Protein AF-A0A7J5CB35-F1 (afdb_monomer_lite)

Radius of gyration: 56.52 Å; chains: 1; bounding box: 115×44×146 Å

Foldseek 3Di:
DFDWAQDDDCPQWDQDPVRDIDHPDDPVLSVPQDTDTPDDPDDDDPVSVVSRCVSVVVDDPPPDDPPDDVDDDDDDKDKFDDDDDDDDDDPDDDDDDDDDDDDDDDDDDDKDKDDDDDDDDDQDPVCPVVDPDDDDDDDDDDDIDTDDDDDDDDDDDDDDDDDDDDDDDDDDDDDDDMDIDDDDDDDDPVPPDDD

pLDDT: mean 81.67, std 15.5, range [39.25, 98.25]

Secondary structure (DSSP, 8-state):
---EEE---STT-EE-TTS-EE-SS-HHHHHTSPEEE-S-SSPPPHHHHHHHHHHTT---------------------B---------------------------------B--------PPPTTTTTTS----S---------B--------------------------PPP----B--------GGG----

Sequence (195 aa):
MAQHESMAPLQAARMQPDGRLQVPYDKATVRSAPTVETGTEQPLGTDQLAQLYRHYQLGEQAGQPPQRMPGAPEVVRSEERLRVGTESEPAGAARLSKRVVTENVQTSVPVEHDEVSVVHEPISEADRGAARAGIGEEQREMELRAEHPVVAKEQVPVERVRLSKDEVVEEQPVNAQVRRELVDADVPERARRNR

Structure (mmCIF, N/CA/C/O backbone):
data_AF-A0A7J5CB35-F1
#
_entry.id   AF-A0A7J5CB35-F1
#
loop_
_atom_site.group_PDB
_atom_site.id
_atom_site.type_symbol
_atom_site.label_atom_id
_atom_site.label_alt_id
_atom_site.label_comp_id
_atom_site.label_asym_id
_atom_site.label_entity_id
_atom_site.label_seq_id
_atom_site.pdbx_PDB_ins_code
_atom_site.Cartn_x
_atom_site.Cartn_y
_atom_site.Cartn_z
_atom_site.occupancy
_atom_site.B_iso_or_equiv
_atom_site.auth_seq_id
_atom_site.auth_comp_id
_atom_site.auth_asym_id
_atom_site.auth_atom_id
_atom_site.pdbx_PDB_model_num
ATOM 1 N N . MET A 1 1 ? -54.531 5.769 21.466 1.00 42.84 1 MET A N 1
ATOM 2 C CA . MET A 1 1 ? -55.385 6.826 22.048 1.00 42.84 1 MET A CA 1
ATOM 3 C C . MET A 1 1 ? -54.886 7.045 23.463 1.00 42.84 1 MET A C 1
ATOM 5 O O . MET A 1 1 ? -54.854 6.071 24.205 1.00 42.84 1 MET A O 1
ATOM 9 N N . ALA A 1 2 ? -54.387 8.241 23.787 1.00 49.00 2 ALA A N 1
ATOM 10 C CA . ALA A 1 2 ? -53.915 8.550 25.136 1.00 49.00 2 ALA A CA 1
ATOM 11 C C . ALA A 1 2 ? -55.115 8.517 26.091 1.00 49.00 2 ALA A C 1
ATOM 13 O O . ALA A 1 2 ? -56.132 9.159 25.825 1.00 49.00 2 ALA A O 1
ATOM 14 N N . GLN A 1 3 ? -55.033 7.697 27.136 1.00 55.28 3 GLN A N 1
ATOM 15 C CA . GLN A 1 3 ? -56.044 7.674 28.185 1.00 55.28 3 GLN A CA 1
ATOM 16 C C . GLN A 1 3 ? -55.675 8.770 29.186 1.00 55.28 3 GLN A C 1
ATOM 18 O O . GLN A 1 3 ? -54.515 8.920 29.568 1.00 55.28 3 GLN A O 1
ATOM 23 N N . HIS A 1 4 ? -56.653 9.604 29.513 1.00 60.53 4 HIS A N 1
ATOM 24 C CA . HIS A 1 4 ? -56.498 10.744 30.402 1.00 60.53 4 HIS A CA 1
ATOM 25 C C . HIS A 1 4 ? -57.251 10.420 31.684 1.00 60.53 4 HIS A C 1
ATOM 27 O O . HIS A 1 4 ? -58.482 10.348 31.670 1.00 60.53 4 HIS A O 1
ATOM 33 N N . GLU A 1 5 ? -56.523 10.202 32.776 1.00 67.75 5 GLU A N 1
ATOM 34 C CA . GLU A 1 5 ? -57.121 9.890 34.072 1.00 67.75 5 GLU A CA 1
ATOM 35 C C . GLU A 1 5 ? -56.922 11.049 35.050 1.00 67.75 5 GLU A C 1
ATOM 37 O O . GLU A 1 5 ? -55.876 11.704 35.093 1.00 67.75 5 GLU A O 1
ATOM 42 N N . SER A 1 6 ? -57.961 11.321 35.836 1.00 74.12 6 SER A N 1
ATOM 43 C CA . SER A 1 6 ? -57.890 12.282 36.928 1.00 74.12 6 SER A CA 1
ATOM 44 C C . SER A 1 6 ? -57.265 11.615 38.148 1.00 74.12 6 SER A C 1
ATOM 46 O O . SER A 1 6 ? -57.771 10.604 38.634 1.00 74.12 6 SER A O 1
ATOM 48 N N . MET A 1 7 ? -56.187 12.196 38.670 1.00 78.75 7 MET A N 1
ATOM 49 C CA . MET A 1 7 ? -55.511 11.683 39.861 1.00 78.75 7 MET A CA 1
ATOM 50 C C . MET A 1 7 ? -56.012 12.380 41.120 1.00 78.75 7 MET A C 1
ATOM 52 O O . MET A 1 7 ? -56.199 13.597 41.119 1.00 78.75 7 MET A O 1
ATOM 56 N N . ALA A 1 8 ? -56.187 11.617 42.201 1.00 79.31 8 ALA A N 1
ATOM 57 C CA . ALA A 1 8 ? -56.522 12.129 43.526 1.00 79.31 8 ALA A CA 1
ATOM 58 C C . ALA A 1 8 ? -55.437 11.748 44.549 1.00 79.31 8 ALA A C 1
ATOM 60 O O . ALA A 1 8 ? -54.909 10.635 44.492 1.00 79.31 8 ALA A O 1
ATOM 61 N N . PRO A 1 9 ? -55.107 12.642 45.494 1.00 78.38 9 PRO A N 1
ATOM 62 C CA . PRO A 1 9 ? -54.106 12.379 46.517 1.00 78.38 9 PRO A CA 1
ATOM 63 C C . PRO A 1 9 ? -54.591 11.292 47.479 1.00 78.38 9 PRO A C 1
ATOM 65 O O . PRO A 1 9 ? -55.699 11.345 48.019 1.00 78.38 9 PRO A O 1
ATOM 68 N N . LEU A 1 10 ? -53.731 10.302 47.712 1.00 79.88 10 LEU A N 1
ATOM 69 C CA . LEU A 1 10 ? -54.020 9.175 48.598 1.00 79.88 10 LEU A CA 1
ATOM 70 C C . LEU A 1 10 ? -53.720 9.478 50.070 1.00 79.88 10 LEU A C 1
ATOM 72 O O . LEU A 1 10 ? -54.186 8.757 50.944 1.00 79.88 10 LEU A O 1
ATOM 76 N N . GLN A 1 11 ? -52.983 10.550 50.365 1.00 70.19 11 GLN A N 1
ATOM 77 C CA . GLN A 1 11 ? -52.495 10.885 51.707 1.00 70.19 11 GLN A CA 1
ATOM 78 C C . GLN A 1 11 ? -53.626 11.051 52.732 1.00 70.19 11 GLN A C 1
ATOM 80 O O . GLN A 1 11 ? -53.447 10.734 53.904 1.00 70.19 11 GLN A O 1
ATOM 85 N N . ALA A 1 12 ? -54.793 11.523 52.290 1.00 64.69 12 ALA A N 1
ATOM 86 C CA . ALA A 1 12 ? -55.978 11.669 53.131 1.00 64.69 12 ALA A CA 1
ATOM 87 C C . ALA A 1 12 ? -57.080 10.644 52.798 1.00 64.69 12 ALA A C 1
ATOM 89 O O . ALA A 1 12 ? -58.179 10.713 53.353 1.00 64.69 12 ALA A O 1
ATOM 90 N N . ALA A 1 13 ? -56.802 9.694 51.899 1.00 77.19 13 ALA A N 1
ATOM 91 C CA . ALA A 1 13 ? -57.738 8.651 51.519 1.00 77.19 13 ALA A CA 1
ATOM 92 C C . ALA A 1 13 ? -57.871 7.605 52.632 1.00 77.19 13 ALA A C 1
ATOM 94 O O . ALA A 1 13 ? -56.892 7.183 53.245 1.00 77.19 13 ALA A O 1
ATOM 95 N N . ARG A 1 14 ? -59.099 7.161 52.887 1.00 78.56 14 ARG A N 1
ATOM 96 C CA . ARG A 1 14 ? -59.413 6.111 53.853 1.00 78.56 14 ARG A CA 1
ATOM 97 C C . ARG A 1 14 ? -59.969 4.902 53.131 1.00 78.56 14 ARG A C 1
ATOM 99 O O . ARG A 1 14 ? -60.888 5.014 52.323 1.00 78.56 14 ARG A O 1
ATOM 106 N N . MET A 1 15 ? -59.431 3.737 53.454 1.00 80.75 15 MET A N 1
ATOM 107 C CA . MET A 1 15 ? -59.987 2.473 53.000 1.00 80.75 15 MET A CA 1
ATOM 108 C C . MET A 1 15 ? -61.166 2.102 53.900 1.00 80.75 15 MET A C 1
ATOM 110 O O . MET A 1 15 ? -61.021 2.026 55.121 1.00 80.75 15 MET A O 1
ATOM 114 N N . GLN A 1 16 ? -62.343 1.929 53.306 1.00 82.88 16 GLN A N 1
ATOM 115 C CA . GLN A 1 16 ? -63.535 1.497 54.022 1.00 82.88 16 GLN A CA 1
ATOM 116 C C . GLN A 1 16 ? -63.508 -0.025 54.257 1.00 82.88 16 GLN A C 1
ATOM 118 O O . GLN A 1 16 ? -62.851 -0.754 53.510 1.00 82.88 16 GLN A O 1
ATOM 123 N N . PRO A 1 17 ? -64.226 -0.536 55.277 1.00 67.62 17 PRO A N 1
ATOM 124 C CA . PRO A 1 17 ? -64.261 -1.967 55.604 1.00 67.62 17 PRO A CA 1
ATOM 125 C C . PRO A 1 17 ? -64.801 -2.868 54.483 1.00 67.62 17 PRO A C 1
ATOM 127 O O . PRO A 1 17 ? -64.583 -4.074 54.506 1.00 67.62 17 PRO A O 1
ATOM 130 N N . ASP A 1 18 ? -65.509 -2.288 53.514 1.00 80.50 18 ASP A N 1
ATOM 131 C CA . ASP A 1 18 ? -66.045 -2.954 52.325 1.00 80.50 18 ASP A CA 1
ATOM 132 C C . ASP A 1 18 ? -65.048 -2.994 51.148 1.00 80.50 18 ASP A C 1
ATOM 134 O O . ASP A 1 18 ? -65.403 -3.414 50.048 1.00 80.50 18 ASP A O 1
ATOM 138 N N . GLY A 1 19 ? -63.805 -2.548 51.365 1.00 76.81 19 GLY A N 1
ATOM 139 C CA . GLY A 1 19 ? -62.741 -2.544 50.364 1.00 76.81 19 GLY A CA 1
ATOM 140 C C . GLY A 1 19 ? -62.767 -1.349 49.409 1.00 76.81 19 GLY A C 1
ATOM 141 O O . GLY A 1 19 ? -61.952 -1.300 48.489 1.00 76.81 19 GLY A O 1
ATOM 142 N N . ARG A 1 20 ? -63.659 -0.364 49.600 1.00 82.38 20 ARG A N 1
ATOM 143 C CA . ARG A 1 20 ? -63.680 0.850 48.768 1.00 82.38 20 ARG A CA 1
ATOM 144 C C . ARG A 1 20 ? -62.750 1.928 49.315 1.00 82.38 20 ARG A C 1
ATOM 146 O O . ARG A 1 20 ? -62.724 2.204 50.513 1.00 82.38 20 ARG A O 1
ATOM 153 N N . LEU A 1 21 ? -62.026 2.596 48.421 1.00 81.44 21 LEU A N 1
ATOM 154 C CA . LEU A 1 21 ? -61.209 3.756 48.763 1.00 81.44 21 LEU A CA 1
ATOM 155 C C . LEU A 1 21 ? -62.074 5.025 48.769 1.00 81.44 21 LEU A C 1
ATOM 157 O O . LEU A 1 21 ? -62.649 5.399 47.748 1.00 81.44 21 LEU A O 1
ATOM 161 N N . GLN A 1 22 ? -62.157 5.697 49.914 1.00 82.06 22 GLN A N 1
ATOM 162 C CA . GLN A 1 22 ? -62.826 6.984 50.061 1.00 82.06 22 GLN A CA 1
ATOM 163 C C . GLN A 1 22 ? -61.791 8.093 50.185 1.00 82.06 22 GLN A C 1
ATOM 165 O O . GLN A 1 22 ? -61.017 8.128 51.137 1.00 82.06 22 GLN A O 1
ATOM 170 N N . VAL A 1 23 ? -61.810 9.036 49.252 1.00 81.19 23 VAL A N 1
ATOM 171 C CA . VAL A 1 23 ? -61.023 10.268 49.352 1.00 81.19 23 VAL A CA 1
ATOM 172 C C . VAL A 1 23 ? -61.890 11.383 49.953 1.00 81.19 23 VAL A C 1
ATOM 174 O O . VAL A 1 23 ? -63.098 11.403 49.706 1.00 81.19 23 VAL A O 1
ATOM 177 N N . PRO A 1 24 ? -61.323 12.321 50.730 1.00 80.31 24 PRO A N 1
ATOM 178 C CA . PRO A 1 24 ? -62.062 13.421 51.352 1.00 80.31 24 PRO A CA 1
ATOM 179 C C . PRO A 1 24 ? -62.270 14.588 50.373 1.00 80.31 24 PRO A C 1
ATOM 181 O O . PRO A 1 24 ? -62.229 15.751 50.758 1.00 80.31 24 PRO A O 1
ATOM 184 N N . TYR A 1 25 ? -62.476 14.267 49.098 1.00 78.81 25 TYR A N 1
ATOM 185 C CA . TYR A 1 25 ? -62.745 15.212 48.024 1.00 78.81 25 TYR A CA 1
ATOM 186 C C . TYR A 1 25 ? -63.992 14.740 47.293 1.00 78.81 25 TYR A C 1
ATOM 188 O O . TYR A 1 25 ? -64.186 13.539 47.081 1.00 78.81 25 TYR A O 1
ATOM 196 N N . ASP A 1 26 ? -64.855 15.675 46.915 1.00 81.56 26 ASP A N 1
ATOM 197 C CA . ASP A 1 26 ? -66.020 15.324 46.120 1.00 81.56 26 ASP A CA 1
ATOM 198 C C . ASP A 1 26 ? -65.618 14.904 44.694 1.00 81.56 26 ASP A C 1
ATOM 200 O O . ASP A 1 26 ? -64.518 15.162 44.193 1.00 81.56 26 ASP A O 1
ATOM 204 N N . LYS A 1 27 ? -66.543 14.225 44.012 1.00 79.38 27 LYS A N 1
ATOM 205 C CA . LYS A 1 27 ? -66.311 13.712 42.657 1.00 79.38 27 LYS A CA 1
ATOM 206 C C . LYS A 1 27 ? -66.026 14.832 41.646 1.00 79.38 27 LYS A C 1
ATOM 208 O O . LYS A 1 27 ? -65.339 14.585 40.656 1.00 79.38 27 LYS A O 1
ATOM 213 N N . ALA A 1 28 ? -66.561 16.034 41.866 1.00 83.00 28 ALA A N 1
ATOM 214 C CA . ALA A 1 28 ? -66.360 17.170 40.971 1.00 83.00 28 ALA A CA 1
ATOM 215 C C . ALA A 1 28 ? -64.923 17.701 41.064 1.00 83.00 28 ALA A C 1
ATOM 217 O O . ALA A 1 28 ? -64.296 17.931 40.034 1.00 83.00 28 ALA A O 1
ATOM 218 N N . THR A 1 29 ? -64.390 17.794 42.280 1.00 81.00 29 THR A N 1
ATOM 219 C CA . THR A 1 29 ? -63.018 18.203 42.594 1.00 81.00 29 THR A CA 1
ATOM 220 C C . THR A 1 29 ? -62.004 17.217 42.032 1.00 81.00 29 THR A C 1
ATOM 222 O O . THR A 1 29 ? -61.000 17.629 41.459 1.00 81.00 29 THR A O 1
ATOM 225 N N . VAL A 1 30 ? -62.284 15.913 42.129 1.00 82.19 30 VAL A N 1
ATOM 226 C CA . VAL A 1 30 ? -61.407 14.893 41.539 1.00 82.19 30 VAL A CA 1
ATOM 227 C C . VAL A 1 30 ? -61.406 14.985 40.016 1.00 82.19 30 VAL A C 1
ATOM 229 O O . VAL A 1 30 ? -60.352 14.967 39.397 1.00 82.19 30 VAL A O 1
ATOM 232 N N . ARG A 1 31 ? -62.576 15.137 39.389 1.00 79.69 31 ARG A N 1
ATOM 233 C CA . ARG A 1 31 ? -62.688 15.168 37.924 1.00 79.69 31 ARG A CA 1
ATOM 234 C C . ARG A 1 31 ? -62.114 16.437 37.289 1.00 79.69 31 ARG A C 1
ATOM 236 O O . ARG A 1 31 ? -61.720 16.399 36.129 1.00 79.69 31 ARG A O 1
ATOM 243 N N . SER A 1 32 ? -62.092 17.550 38.018 1.00 80.69 32 SER A N 1
ATOM 244 C CA . SER A 1 32 ? -61.511 18.813 37.552 1.00 80.69 32 SER A CA 1
ATOM 245 C C . SER A 1 32 ? -59.999 18.904 37.766 1.00 80.69 32 SER A C 1
ATOM 247 O O . SER A 1 32 ? -59.409 19.929 37.429 1.00 80.69 32 SER A O 1
ATOM 249 N N . ALA A 1 33 ? -59.372 17.856 38.313 1.00 81.06 33 ALA A N 1
ATOM 250 C CA . ALA A 1 33 ? -57.937 17.831 38.537 1.00 81.06 33 ALA A CA 1
ATOM 251 C C . ALA A 1 33 ? -57.143 17.908 37.221 1.00 81.06 33 ALA A C 1
ATOM 253 O O . ALA A 1 33 ? -57.582 17.359 36.201 1.00 81.06 33 ALA A O 1
ATOM 254 N N . PRO A 1 34 ? -55.954 18.544 37.243 1.00 79.44 34 PRO A N 1
ATOM 255 C CA . PRO A 1 34 ? -55.023 18.527 36.124 1.00 79.44 34 PRO A CA 1
ATOM 256 C C . PRO A 1 34 ? -54.798 17.104 35.608 1.00 79.44 34 PRO A C 1
ATOM 258 O O . PRO A 1 34 ? -54.590 16.167 36.380 1.00 79.44 34 PRO A O 1
ATOM 261 N N . THR A 1 35 ? -54.877 16.940 34.291 1.00 73.12 35 THR A N 1
ATOM 262 C CA . THR A 1 35 ? -54.785 15.629 33.649 1.00 73.12 35 THR A CA 1
ATOM 263 C C . THR A 1 35 ? -53.357 15.104 33.676 1.00 73.12 35 THR A C 1
ATOM 265 O O . THR A 1 35 ? -52.395 15.845 33.456 1.00 73.12 35 THR A O 1
ATOM 268 N N . VAL A 1 36 ? -53.237 13.802 33.908 1.00 69.69 36 VAL A N 1
ATOM 269 C CA . VAL A 1 36 ? -51.975 13.080 33.833 1.00 69.69 36 VAL A CA 1
ATOM 270 C C . VAL A 1 36 ? -52.035 12.082 32.684 1.00 69.69 36 VAL A C 1
ATOM 272 O O . VAL A 1 36 ? -53.058 11.430 32.466 1.00 69.69 36 VAL A O 1
ATOM 275 N N . GLU A 1 37 ? -50.949 11.995 31.920 1.00 64.81 37 GLU A N 1
ATOM 276 C CA . GLU A 1 37 ? -50.795 10.980 30.883 1.00 64.81 37 GLU A CA 1
ATOM 277 C C . GLU A 1 37 ? -50.502 9.629 31.537 1.00 64.81 37 GLU A C 1
ATOM 279 O O . GLU A 1 37 ? -49.559 9.492 32.314 1.00 64.81 37 GLU A O 1
ATOM 284 N N . THR A 1 38 ? -51.332 8.630 31.247 1.00 58.78 38 THR A N 1
ATOM 285 C CA . THR A 1 38 ? -51.181 7.275 31.791 1.00 58.78 38 THR A CA 1
ATOM 286 C C . THR A 1 38 ? -50.498 6.361 30.779 1.00 58.78 38 THR A C 1
ATOM 288 O O . THR A 1 38 ? -50.814 6.425 29.590 1.00 58.78 38 THR A O 1
ATOM 291 N N . GLY A 1 39 ? -49.627 5.462 31.246 1.00 56.31 39 GLY A N 1
ATOM 292 C CA . GLY A 1 39 ? -48.956 4.459 30.404 1.00 56.31 39 GLY A CA 1
ATOM 293 C C . GLY A 1 39 ? -47.474 4.728 30.136 1.00 56.31 39 GLY A C 1
ATOM 294 O O . GLY A 1 39 ? -46.858 4.008 29.354 1.00 56.31 39 GLY A O 1
ATOM 295 N N . THR A 1 40 ? -46.896 5.733 30.788 1.00 58.66 40 THR A N 1
ATOM 296 C CA . THR A 1 40 ? -45.453 5.968 30.8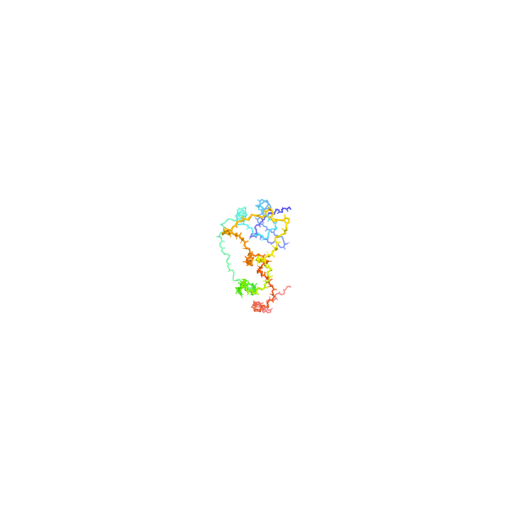31 1.00 58.66 40 THR A CA 1
ATOM 297 C C . THR A 1 40 ? -44.887 5.451 32.157 1.00 58.66 40 THR A C 1
ATOM 299 O O . THR A 1 40 ? -45.445 5.695 33.222 1.00 58.66 40 THR A O 1
ATOM 302 N N . GLU A 1 41 ? -43.758 4.737 32.118 1.00 56.72 41 GLU A N 1
ATOM 303 C CA . GLU A 1 41 ? -43.004 4.345 33.329 1.00 56.72 41 GLU A CA 1
ATOM 304 C C . GLU A 1 41 ? -42.201 5.519 33.921 1.00 56.72 41 GLU A C 1
ATOM 306 O O . GLU A 1 41 ? -41.429 5.362 34.867 1.00 56.72 41 GLU A O 1
ATOM 311 N N . GLN A 1 42 ? -42.352 6.713 33.343 1.00 59.41 42 GLN A N 1
ATOM 312 C CA . GLN A 1 42 ? -41.673 7.915 33.791 1.00 59.41 42 GLN A CA 1
ATOM 313 C C . GLN A 1 42 ? -42.421 8.524 34.985 1.00 59.41 42 GLN A C 1
ATOM 315 O O . GLN A 1 42 ? -43.642 8.683 34.930 1.00 59.41 42 GLN A O 1
ATOM 320 N N . PRO A 1 43 ? -41.713 8.890 36.067 1.00 63.41 43 PRO A N 1
ATOM 321 C CA . PRO A 1 43 ? -42.330 9.561 37.201 1.00 63.41 43 PRO A CA 1
ATOM 322 C C . PRO A 1 43 ? -42.895 10.924 36.784 1.00 63.41 43 PRO A C 1
ATOM 324 O O . PRO A 1 43 ? -42.362 11.584 35.891 1.00 63.41 43 PRO A O 1
ATOM 327 N N . LEU A 1 44 ? -43.960 11.361 37.463 1.00 70.69 44 LEU A N 1
ATOM 328 C CA . LEU A 1 44 ? -44.571 12.668 37.219 1.00 70.69 44 LEU A CA 1
ATOM 329 C C . LEU A 1 44 ? -43.542 13.784 37.383 1.00 70.69 44 LEU A C 1
ATOM 331 O O . LEU A 1 44 ? -42.830 13.840 38.387 1.00 70.69 44 LEU A O 1
ATOM 335 N N . GLY A 1 45 ? -43.489 14.688 36.404 1.00 73.31 45 GLY A N 1
ATOM 336 C CA . GLY A 1 45 ? -42.614 15.852 36.468 1.00 73.31 45 GLY A CA 1
ATOM 337 C C . GLY A 1 45 ? -42.967 16.762 37.648 1.00 73.31 45 GLY A C 1
ATOM 338 O O . GLY A 1 45 ? -44.127 16.861 38.057 1.00 73.31 45 GLY A O 1
ATOM 339 N N . THR A 1 46 ? -41.968 17.469 38.176 1.00 72.69 46 THR A N 1
ATOM 340 C CA . THR A 1 46 ? -42.104 18.362 39.339 1.00 72.69 46 THR A CA 1
ATOM 341 C C . THR A 1 46 ? -43.211 19.407 39.161 1.00 72.69 46 THR A C 1
ATOM 343 O O . THR A 1 46 ? -43.990 19.639 40.085 1.00 72.69 46 THR A O 1
ATOM 346 N N . ASP A 1 47 ? -43.344 19.988 37.966 1.00 74.56 47 ASP A N 1
ATOM 347 C CA . ASP A 1 47 ? -44.359 21.010 37.676 1.00 74.56 47 ASP A CA 1
ATOM 348 C C . ASP A 1 47 ? -45.780 20.441 37.647 1.00 74.56 47 ASP A C 1
ATOM 350 O O . ASP A 1 47 ? -46.724 21.072 38.126 1.00 74.56 47 ASP A O 1
ATOM 354 N N . GLN A 1 48 ? -45.937 19.224 37.127 1.00 73.75 48 GLN A N 1
ATOM 355 C CA . GLN A 1 48 ? -47.225 18.535 37.069 1.00 73.75 48 GLN A CA 1
ATOM 356 C C . GLN A 1 48 ? -47.676 18.119 38.471 1.00 73.75 48 GLN A C 1
ATOM 358 O O . GLN A 1 48 ? -48.832 18.314 38.849 1.00 73.75 48 GLN A O 1
ATOM 363 N N . LEU A 1 49 ? -46.735 17.635 39.285 1.00 73.69 49 LEU A N 1
ATOM 364 C CA . LEU A 1 49 ? -46.972 17.319 40.686 1.00 73.69 49 LEU A CA 1
ATOM 365 C C . LEU A 1 49 ? -47.347 18.576 41.495 1.00 73.69 49 LEU A C 1
ATOM 367 O O . LEU A 1 49 ? -48.300 18.550 42.273 1.00 73.69 49 LEU A O 1
ATOM 371 N N . ALA A 1 50 ? -46.663 19.702 41.270 1.00 76.19 50 ALA A N 1
ATOM 372 C CA . ALA A 1 50 ? -46.972 20.975 41.924 1.00 76.19 50 ALA A CA 1
ATOM 373 C C . ALA A 1 50 ? -48.368 21.513 41.556 1.00 76.19 50 ALA A C 1
ATOM 375 O O . ALA A 1 50 ? -49.060 22.080 42.406 1.00 76.19 50 ALA A O 1
ATOM 376 N N . GLN A 1 51 ? -48.812 21.321 40.310 1.00 78.75 51 GLN A N 1
ATOM 377 C CA . GLN A 1 51 ? -50.161 21.694 39.869 1.00 78.75 51 GLN A CA 1
ATOM 378 C C . GLN A 1 51 ? -51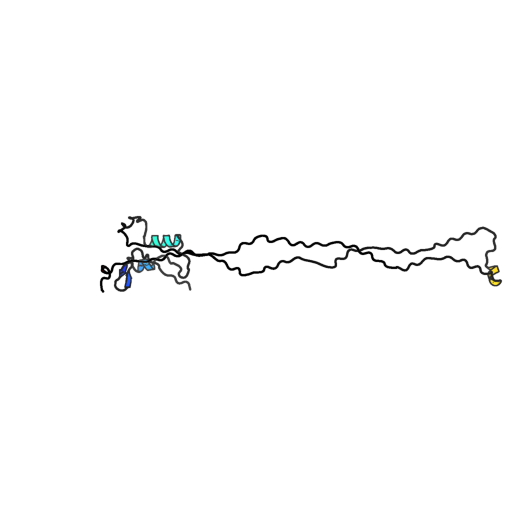.244 20.844 40.539 1.00 78.75 51 GLN A C 1
ATOM 380 O O . GLN A 1 51 ? -52.246 21.395 40.997 1.00 78.75 51 GLN A O 1
ATOM 385 N N . LEU A 1 52 ? -51.029 19.529 40.657 1.00 81.25 52 LEU A N 1
ATOM 386 C CA . LEU A 1 52 ? -51.932 18.633 41.385 1.00 81.25 52 LEU A CA 1
ATOM 387 C C . LEU A 1 52 ? -52.045 19.040 42.861 1.00 81.25 52 LEU A C 1
ATOM 389 O O . LEU A 1 52 ? -53.153 19.192 43.373 1.00 81.25 52 LEU A O 1
ATOM 393 N N . TYR A 1 53 ? -50.921 19.295 43.536 1.00 79.06 53 TYR A N 1
ATOM 394 C CA . TYR A 1 53 ? -50.940 19.737 44.934 1.00 79.06 53 TYR A CA 1
ATOM 395 C C . TYR A 1 53 ? -51.676 21.067 45.122 1.00 79.06 53 TYR A C 1
ATOM 397 O O . TYR A 1 53 ? -52.474 21.204 46.049 1.00 79.06 53 TYR A O 1
ATOM 405 N N . ARG A 1 54 ? -51.486 22.025 44.208 1.00 81.88 54 ARG A N 1
ATOM 406 C CA . ARG A 1 54 ? -52.206 23.305 44.233 1.00 81.88 54 ARG A CA 1
ATOM 407 C C . ARG A 1 54 ? -53.713 23.127 44.036 1.00 81.88 54 ARG A C 1
ATOM 409 O O . ARG A 1 54 ? -54.486 23.772 44.737 1.00 81.88 54 ARG A O 1
ATOM 416 N N . HIS A 1 55 ? -54.125 22.252 43.117 1.00 82.06 55 HIS A N 1
ATOM 417 C CA . HIS A 1 55 ? -55.538 21.969 42.830 1.00 82.06 55 HIS A CA 1
ATOM 418 C C . HIS A 1 55 ? -56.274 21.413 44.050 1.00 82.06 55 HIS A C 1
ATOM 420 O O . HIS A 1 55 ? -57.351 21.884 44.404 1.00 82.06 55 HIS A O 1
ATOM 426 N N . TYR A 1 56 ? -55.648 20.467 44.747 1.00 81.19 56 TYR A N 1
ATOM 427 C CA . TYR A 1 56 ? -56.190 19.893 45.980 1.00 81.19 56 TYR A CA 1
ATOM 428 C C . TYR A 1 56 ? -55.924 20.746 47.225 1.00 81.19 56 TYR A C 1
ATOM 430 O O . TYR A 1 56 ? -56.216 20.301 48.335 1.00 81.19 56 TYR A O 1
ATOM 438 N N . GLN A 1 57 ? -55.375 21.956 47.042 1.00 74.75 57 GLN A N 1
ATOM 439 C CA . GLN A 1 57 ? -55.015 22.902 48.104 1.00 74.75 57 GLN A CA 1
ATOM 440 C C . GLN A 1 57 ? -54.161 22.247 49.198 1.00 74.75 57 GLN A C 1
ATOM 442 O O . GLN A 1 57 ? -54.202 22.620 50.369 1.00 74.75 57 GLN A O 1
ATOM 447 N N . LEU A 1 58 ? -53.350 21.270 48.793 1.00 68.31 58 LEU A N 1
ATOM 448 C CA . LEU A 1 58 ? -52.321 20.635 49.600 1.00 68.31 58 LEU A CA 1
ATOM 449 C C . LEU A 1 58 ? -51.105 21.566 49.604 1.00 68.31 58 LEU A C 1
ATOM 451 O O . LEU A 1 58 ? -50.074 21.296 48.993 1.00 68.31 58 LEU A O 1
ATOM 455 N N . GLY A 1 59 ? -51.285 22.725 50.229 1.00 54.34 59 GLY A N 1
ATOM 456 C CA . GLY A 1 59 ? -50.273 23.753 50.406 1.00 54.34 59 GLY A CA 1
ATOM 457 C C . GLY A 1 59 ? -49.953 23.914 51.885 1.00 54.34 59 GLY A C 1
ATOM 458 O O . GLY A 1 59 ? -50.840 24.171 52.691 1.00 54.34 59 GLY A O 1
ATOM 459 N N . GLU A 1 60 ? -48.675 23.764 52.218 1.00 52.00 60 GLU A N 1
ATOM 460 C CA . GLU A 1 60 ? -48.058 24.369 53.405 1.00 52.00 60 GLU A CA 1
ATOM 461 C C . GLU A 1 60 ? -48.704 24.077 54.768 1.00 52.00 60 GLU A C 1
ATOM 463 O O . GLU A 1 60 ? -48.813 24.944 55.631 1.00 52.00 60 GLU A O 1
ATOM 468 N N . GLN A 1 61 ? -49.000 22.807 55.034 1.00 45.19 61 GLN A N 1
ATOM 469 C CA . GLN A 1 61 ? -48.907 22.298 56.401 1.00 45.19 61 GLN A CA 1
ATOM 470 C C . GLN A 1 61 ? -47.681 21.401 56.519 1.00 45.19 61 GLN A C 1
ATOM 472 O O . GLN A 1 61 ? -47.760 20.177 56.591 1.00 45.19 61 GLN A O 1
ATOM 477 N N . ALA A 1 62 ? -46.521 22.058 56.603 1.00 52.22 62 ALA A N 1
ATOM 478 C CA . ALA A 1 62 ? -45.408 21.590 57.419 1.00 52.22 62 ALA A CA 1
ATOM 479 C C . ALA A 1 62 ? -45.876 21.555 58.890 1.00 52.22 62 ALA A C 1
ATOM 481 O O . ALA A 1 62 ? -45.509 22.381 59.719 1.00 52.22 62 ALA A O 1
ATOM 482 N N . GLY A 1 63 ? -46.794 20.635 59.181 1.00 39.25 63 GLY A N 1
ATOM 483 C CA . GLY A 1 63 ? -47.459 20.456 60.457 1.00 39.25 63 GLY A CA 1
ATOM 484 C C . GLY A 1 63 ? -47.042 19.122 61.040 1.00 39.25 63 GLY A C 1
ATOM 485 O O . GLY A 1 63 ? -47.698 18.123 60.793 1.00 39.25 63 GLY A O 1
ATOM 486 N N . GLN A 1 64 ? -45.955 19.167 61.812 1.00 41.59 64 GLN A N 1
ATOM 487 C CA . GLN A 1 64 ? -45.497 18.167 62.782 1.00 41.59 64 GLN A CA 1
ATOM 488 C C . GLN A 1 64 ? -45.150 16.771 62.215 1.00 41.59 64 GLN A C 1
ATOM 490 O O . GLN A 1 64 ? -46.013 16.077 61.683 1.00 41.59 64 GLN A O 1
ATOM 495 N N . PRO A 1 65 ? -43.898 16.287 62.381 1.00 43.44 65 PRO A N 1
ATOM 496 C CA . PRO A 1 65 ? -43.618 14.877 62.132 1.00 43.44 65 PRO A CA 1
ATOM 497 C C . PRO A 1 65 ? -44.558 14.036 63.014 1.00 43.44 65 PRO A C 1
ATOM 499 O O . PRO A 1 65 ? -44.750 14.394 64.183 1.00 43.44 65 PRO A O 1
ATOM 502 N N . PRO A 1 66 ? -45.161 12.946 62.501 1.00 45.28 66 PRO A N 1
ATOM 503 C CA . PRO A 1 66 ? -45.958 12.070 63.342 1.00 45.28 66 PRO A CA 1
ATOM 504 C C . PRO A 1 66 ? -45.093 11.634 64.523 1.00 45.28 66 PRO A C 1
ATOM 506 O O . PRO A 1 66 ? -43.947 11.208 64.351 1.00 45.28 66 PRO A O 1
ATOM 509 N N . GLN A 1 67 ? -45.630 11.798 65.731 1.00 50.78 67 GLN A N 1
ATOM 510 C CA . GLN A 1 67 ? -45.002 11.307 66.947 1.00 50.78 67 GLN A CA 1
ATOM 511 C C . GLN A 1 67 ? -44.708 9.820 66.743 1.00 50.78 67 GLN A C 1
ATOM 513 O O . GLN A 1 67 ? -45.625 9.011 66.601 1.00 50.78 67 GLN A O 1
ATOM 518 N N . ARG A 1 68 ? -43.416 9.478 66.676 1.00 50.66 68 ARG A N 1
ATOM 519 C CA . ARG A 1 68 ? -42.915 8.103 66.697 1.00 50.66 68 ARG A CA 1
ATOM 520 C C . ARG A 1 68 ? -43.555 7.403 67.897 1.00 50.66 68 ARG A C 1
ATOM 522 O O . ARG A 1 68 ? -43.136 7.614 69.033 1.00 50.66 68 ARG A O 1
ATOM 529 N N . MET A 1 69 ? -44.544 6.545 67.653 1.00 52.78 69 MET A N 1
ATOM 530 C CA . MET A 1 69 ? -44.724 5.389 68.526 1.00 52.78 69 MET A CA 1
ATOM 531 C C . MET A 1 69 ? -43.389 4.622 68.521 1.00 52.78 69 MET A C 1
ATOM 533 O O . MET A 1 69 ? -42.706 4.648 67.490 1.00 52.78 69 MET A O 1
ATOM 537 N N . PRO A 1 70 ? -42.969 3.951 69.608 1.00 50.06 70 PRO A N 1
ATOM 538 C CA . PRO A 1 70 ? -41.878 2.989 69.504 1.00 50.06 70 PRO A CA 1
ATOM 539 C C . PRO A 1 70 ? -42.311 1.959 68.454 1.00 50.06 70 PRO A C 1
ATOM 541 O O . PRO A 1 70 ? -43.282 1.233 68.662 1.00 50.06 70 PRO A O 1
ATOM 544 N N . GLY A 1 71 ? -41.686 2.025 67.277 1.00 51.03 71 GLY A N 1
ATOM 545 C CA . GLY A 1 71 ? -42.090 1.286 66.089 1.00 51.03 71 GLY A CA 1
ATOM 546 C C . GLY A 1 71 ? -42.012 -0.215 66.321 1.00 51.03 71 GLY A C 1
ATOM 547 O O . GLY A 1 71 ? -41.181 -0.688 67.100 1.00 51.03 71 GLY A O 1
ATOM 548 N N . ALA A 1 72 ? -42.863 -0.969 65.624 1.00 59.78 72 ALA A N 1
ATOM 549 C CA . ALA A 1 72 ? -42.578 -2.379 65.408 1.00 59.78 72 ALA A CA 1
ATOM 550 C C . ALA A 1 72 ? -41.129 -2.498 64.889 1.00 59.78 72 ALA A C 1
ATOM 552 O O . ALA A 1 72 ? -40.709 -1.642 64.106 1.00 59.78 72 ALA A O 1
ATOM 553 N N . PRO A 1 73 ? -40.337 -3.482 65.348 1.00 66.81 73 PRO A N 1
ATOM 554 C CA . PRO A 1 73 ? -38.975 -3.640 64.863 1.00 66.81 73 PRO A CA 1
ATOM 555 C C . PRO A 1 73 ? -39.012 -3.915 63.356 1.00 66.81 73 PRO A C 1
ATOM 557 O O . PRO A 1 73 ? -39.460 -4.971 62.915 1.00 66.81 73 PRO A O 1
ATOM 560 N N . GLU A 1 74 ? -38.574 -2.936 62.572 1.00 75.06 74 GLU A N 1
ATOM 561 C CA . GLU A 1 74 ? -38.390 -3.051 61.130 1.00 75.06 74 GLU A CA 1
ATOM 562 C C . GLU A 1 74 ? -36.933 -3.411 60.861 1.00 75.06 74 GLU A C 1
ATOM 564 O O . GLU A 1 74 ? -36.011 -2.769 61.369 1.00 75.06 74 GLU A O 1
ATOM 569 N N . VAL A 1 75 ? -36.725 -4.449 60.058 1.00 80.25 75 VAL A N 1
ATOM 570 C CA . VAL A 1 75 ? -35.399 -4.852 59.595 1.00 80.25 75 VAL A CA 1
ATOM 571 C C . VAL A 1 75 ? -35.389 -4.830 58.076 1.00 80.25 75 VAL A C 1
ATOM 573 O O . VAL A 1 75 ? -36.282 -5.370 57.422 1.00 80.25 75 VAL A O 1
ATOM 576 N N . VAL A 1 76 ? -34.382 -4.170 57.511 1.00 86.44 76 VAL A N 1
ATOM 577 C CA . VAL A 1 76 ? -34.146 -4.134 56.068 1.00 86.44 76 VAL A CA 1
ATOM 578 C C . VAL A 1 76 ? -33.080 -5.167 55.755 1.00 86.44 76 VAL A C 1
ATOM 580 O O . VAL A 1 76 ? -32.022 -5.168 56.374 1.00 86.44 76 VAL A O 1
ATOM 583 N N . ARG A 1 77 ? -33.378 -6.038 54.793 1.00 87.81 77 ARG A N 1
ATOM 584 C CA . ARG A 1 77 ? -32.448 -7.030 54.261 1.00 87.81 77 ARG A CA 1
ATOM 585 C C . ARG A 1 77 ? -31.790 -6.484 52.999 1.00 87.81 77 ARG A C 1
ATOM 587 O O . ARG A 1 77 ? -32.492 -6.046 52.089 1.00 87.81 77 ARG A O 1
ATOM 594 N N . SER A 1 78 ? -30.475 -6.621 52.907 1.00 86.94 78 SER A N 1
ATOM 595 C CA . SER A 1 78 ? -29.675 -6.245 51.741 1.00 86.94 78 SER A CA 1
ATOM 596 C C . SER A 1 78 ? -29.103 -7.462 50.998 1.00 86.94 78 SER A C 1
ATOM 598 O O . SER A 1 78 ? -28.863 -8.532 51.567 1.00 86.94 78 SER A O 1
ATOM 600 N N . GLU A 1 79 ? -28.892 -7.296 49.692 1.00 90.69 79 GLU A N 1
ATOM 601 C CA . GLU A 1 79 ? -28.284 -8.280 48.788 1.00 90.69 79 GLU A CA 1
ATOM 602 C C . GLU A 1 79 ? -27.213 -7.589 47.933 1.00 90.69 79 GLU A C 1
ATOM 604 O O . GLU A 1 79 ? -27.479 -6.554 47.318 1.00 90.69 79 GLU A O 1
ATOM 609 N N . GLU A 1 80 ? -26.009 -8.164 47.879 1.00 92.69 80 GLU A N 1
ATOM 610 C CA . GLU A 1 80 ? -24.947 -7.728 46.970 1.00 92.69 80 GLU A CA 1
ATOM 611 C C . GLU A 1 80 ? -25.202 -8.273 45.557 1.00 92.69 80 GLU A C 1
ATOM 613 O O . GLU A 1 80 ? -25.574 -9.432 45.372 1.00 92.69 80 GLU A O 1
ATOM 618 N N . ARG A 1 81 ? -24.976 -7.441 44.534 1.00 92.00 81 ARG A N 1
ATOM 619 C CA . ARG A 1 81 ? -25.151 -7.807 43.120 1.00 92.00 81 ARG A CA 1
ATOM 620 C C . ARG A 1 81 ? -23.851 -7.595 42.359 1.00 92.00 81 ARG A C 1
ATOM 622 O O . ARG A 1 81 ? -23.336 -6.478 42.333 1.00 92.00 81 ARG A O 1
ATOM 629 N N . LEU A 1 82 ? -23.351 -8.652 41.717 1.00 93.62 82 LEU A N 1
ATOM 630 C CA . LEU A 1 82 ? -22.167 -8.585 40.863 1.00 93.62 82 LEU A CA 1
ATOM 631 C C . LEU A 1 82 ? -22.501 -7.863 39.552 1.00 93.62 82 LEU A C 1
ATOM 633 O O . LEU A 1 82 ? -23.502 -8.170 38.906 1.00 93.62 82 LEU A O 1
ATOM 637 N N . ARG A 1 83 ? -21.642 -6.925 39.147 1.00 91.69 83 ARG A N 1
ATOM 638 C CA . ARG A 1 83 ? -21.671 -6.289 37.826 1.00 91.69 83 ARG A CA 1
ATOM 639 C C . ARG A 1 83 ? -20.346 -6.585 37.140 1.00 91.69 83 ARG A C 1
ATOM 641 O O . ARG A 1 83 ? -19.301 -6.296 37.713 1.00 91.69 83 ARG A O 1
ATOM 648 N N . VAL A 1 84 ? -20.403 -7.167 35.948 1.00 92.75 84 VAL A N 1
ATOM 649 C CA . VAL A 1 84 ? -19.221 -7.517 35.152 1.00 92.75 84 VAL A CA 1
ATOM 650 C C . VAL A 1 84 ? -19.237 -6.682 33.878 1.00 92.75 84 VAL A C 1
ATOM 652 O O . VAL A 1 84 ? -20.293 -6.496 33.275 1.00 92.75 84 VAL A O 1
ATOM 655 N N . GLY A 1 85 ? -18.075 -6.163 33.501 1.00 90.19 85 GLY A N 1
ATOM 656 C CA . GLY A 1 85 ? -17.841 -5.441 32.258 1.00 90.19 85 GLY A CA 1
ATOM 657 C C . GLY A 1 85 ? -16.447 -5.765 31.728 1.00 90.19 85 GLY A C 1
ATOM 658 O O . GLY A 1 85 ? -15.664 -6.428 32.406 1.00 90.19 85 GLY A O 1
ATOM 659 N N . THR A 1 86 ? -16.152 -5.308 30.519 1.00 92.94 86 THR A N 1
ATOM 660 C CA . THR A 1 86 ? -14.864 -5.512 29.848 1.00 92.94 86 THR A CA 1
ATOM 661 C C . THR A 1 86 ? -14.131 -4.185 29.706 1.00 92.94 86 THR A C 1
ATOM 663 O O . THR A 1 86 ? -14.757 -3.160 29.437 1.00 92.94 86 THR A O 1
ATOM 666 N N . GLU A 1 87 ? -12.809 -4.211 29.836 1.00 92.44 87 GLU A N 1
ATOM 667 C CA . GLU A 1 87 ? -11.930 -3.068 29.585 1.00 92.44 87 GLU A CA 1
ATOM 668 C C . GLU A 1 87 ? -10.929 -3.435 28.484 1.00 92.44 87 GLU A C 1
ATOM 670 O O . GLU A 1 87 ? -10.435 -4.561 28.440 1.00 92.44 87 GLU A O 1
ATOM 675 N N . SER A 1 88 ? -10.665 -2.500 27.568 1.00 91.62 88 SER A N 1
ATOM 676 C CA . SER A 1 88 ? -9.755 -2.720 26.443 1.00 91.62 88 SER A CA 1
ATOM 677 C C . SER A 1 88 ? -8.389 -2.110 26.730 1.00 91.62 88 SER A C 1
ATOM 679 O O . SER A 1 88 ? -8.281 -0.900 26.928 1.00 91.62 88 SER A O 1
ATOM 681 N N . GLU A 1 89 ? -7.339 -2.925 26.640 1.00 93.81 89 GLU A N 1
ATOM 682 C CA . GLU A 1 89 ? -5.950 -2.485 26.790 1.00 93.81 89 GLU A CA 1
ATOM 683 C C . GLU A 1 89 ? -5.129 -2.711 25.503 1.00 93.81 89 GLU A C 1
ATOM 685 O O . GLU A 1 89 ? -5.425 -3.618 24.716 1.00 93.81 89 GLU A O 1
ATOM 690 N N . PRO A 1 90 ? -4.082 -1.904 25.237 1.00 91.81 90 PRO A N 1
ATOM 691 C CA . PRO A 1 90 ? -3.207 -2.106 24.083 1.00 91.81 90 PRO A CA 1
ATOM 692 C C . PRO A 1 90 ? -2.428 -3.430 24.160 1.00 91.81 90 PRO A C 1
ATOM 694 O O . PRO A 1 90 ? -1.561 -3.601 25.011 1.00 91.81 90 PRO A O 1
ATOM 697 N N . ALA A 1 91 ? -2.673 -4.338 23.211 1.00 90.00 91 ALA A N 1
ATOM 698 C CA . ALA A 1 91 ? -2.024 -5.655 23.167 1.00 90.00 91 ALA A CA 1
ATOM 699 C C . ALA A 1 91 ? -0.764 -5.730 22.272 1.00 90.00 91 ALA A C 1
ATOM 701 O O . ALA A 1 91 ? -0.051 -6.731 22.286 1.00 90.00 91 ALA A O 1
ATOM 702 N N . GLY A 1 92 ? -0.472 -4.695 21.473 1.00 93.50 92 GLY A N 1
ATOM 703 C CA . GLY A 1 92 ? 0.696 -4.656 20.580 1.00 93.50 92 GLY A CA 1
ATOM 704 C C . GLY A 1 92 ? 0.482 -3.828 19.309 1.00 93.50 92 GLY A C 1
ATOM 705 O O . GLY A 1 92 ? -0.591 -3.268 19.092 1.00 93.50 92 GLY A O 1
ATOM 706 N N . ALA A 1 93 ? 1.512 -3.746 18.455 1.00 93.94 93 ALA A N 1
ATOM 707 C CA . ALA A 1 93 ? 1.479 -2.995 17.196 1.00 93.94 93 ALA A CA 1
ATOM 708 C C . ALA A 1 93 ? 1.905 -3.857 15.996 1.00 93.94 93 ALA A C 1
ATOM 710 O O . ALA A 1 93 ? 2.981 -4.454 15.997 1.00 93.94 93 ALA A O 1
ATOM 711 N N . ALA A 1 94 ? 1.085 -3.873 14.942 1.00 96.19 94 ALA A N 1
ATOM 712 C CA . ALA A 1 94 ? 1.417 -4.505 13.666 1.00 96.19 94 ALA A CA 1
ATOM 713 C C . ALA A 1 94 ? 2.136 -3.517 12.731 1.00 96.19 94 ALA A C 1
ATOM 715 O O . ALA A 1 94 ? 1.756 -2.348 12.640 1.00 96.19 94 ALA A O 1
ATOM 716 N N . ARG A 1 95 ? 3.157 -3.984 11.999 1.00 95.94 95 ARG A N 1
ATOM 717 C CA . ARG A 1 95 ? 3.934 -3.160 11.059 1.00 95.94 95 ARG A CA 1
ATOM 718 C C . ARG A 1 95 ? 4.056 -3.838 9.699 1.00 95.94 95 ARG A C 1
ATOM 720 O O . ARG A 1 95 ? 4.496 -4.977 9.607 1.00 95.94 95 ARG A O 1
ATOM 727 N N . LEU A 1 96 ? 3.726 -3.099 8.642 1.00 97.38 96 LEU A N 1
ATOM 728 C CA . LEU A 1 96 ? 3.952 -3.498 7.254 1.00 97.38 96 LEU A CA 1
ATOM 729 C C . LEU A 1 96 ? 5.221 -2.816 6.736 1.00 97.38 96 LEU A C 1
ATOM 731 O O . LEU A 1 96 ? 5.367 -1.601 6.868 1.00 97.38 96 LEU A O 1
ATOM 735 N N . SER A 1 97 ? 6.140 -3.582 6.147 1.00 95.25 97 SER A N 1
ATOM 736 C CA . SER A 1 97 ? 7.395 -3.051 5.607 1.00 95.25 97 SER A CA 1
ATOM 737 C C . SER A 1 97 ? 7.672 -3.585 4.208 1.00 95.25 97 SER A C 1
ATOM 739 O O . SER A 1 97 ? 7.821 -4.791 4.022 1.00 95.25 97 SER A O 1
ATOM 741 N N . LYS A 1 98 ? 7.819 -2.681 3.238 1.00 94.31 98 LYS A N 1
ATOM 742 C CA . LYS A 1 98 ? 8.409 -2.991 1.932 1.00 94.31 98 LYS A CA 1
ATOM 743 C C . LYS A 1 98 ? 9.931 -3.021 2.082 1.00 94.31 98 LYS A C 1
ATOM 745 O O . LYS A 1 98 ? 10.503 -2.094 2.653 1.00 94.31 98 LYS A O 1
ATOM 750 N N . ARG A 1 99 ? 10.594 -4.045 1.546 1.00 95.00 99 ARG A N 1
ATOM 751 C CA . ARG A 1 99 ? 12.056 -4.081 1.407 1.00 95.00 99 ARG A CA 1
ATOM 752 C C . ARG A 1 99 ? 12.424 -4.045 -0.069 1.00 95.00 99 ARG A C 1
ATOM 754 O O . ARG A 1 99 ? 11.723 -4.621 -0.894 1.00 95.00 99 ARG A O 1
ATOM 761 N N . VAL A 1 100 ? 13.518 -3.361 -0.382 1.00 96.31 100 VAL A N 1
ATOM 762 C CA . VAL A 1 100 ? 14.114 -3.374 -1.719 1.00 96.31 100 VAL A CA 1
ATOM 763 C C . VAL A 1 100 ? 15.073 -4.554 -1.810 1.00 96.31 100 VAL A C 1
ATOM 765 O O . VAL A 1 100 ? 15.897 -4.750 -0.917 1.00 96.31 100 VAL A O 1
ATOM 768 N N . VAL A 1 101 ? 14.949 -5.331 -2.879 1.00 96.44 101 VAL A N 1
ATOM 769 C CA . VAL A 1 101 ? 15.856 -6.428 -3.219 1.00 96.44 101 VAL A CA 1
ATOM 770 C C . VAL A 1 101 ? 16.428 -6.125 -4.597 1.00 96.44 101 VAL A C 1
ATOM 772 O O . VAL A 1 101 ? 15.703 -5.661 -5.476 1.00 96.44 101 VAL A O 1
ATOM 775 N N . THR A 1 102 ? 17.725 -6.358 -4.763 1.00 95.31 102 THR A N 1
ATOM 776 C CA . THR A 1 102 ? 18.422 -6.182 -6.037 1.00 95.31 102 THR A CA 1
ATOM 777 C C . THR A 1 102 ? 18.810 -7.553 -6.562 1.00 95.31 102 THR A C 1
ATOM 779 O O . THR A 1 102 ? 19.466 -8.316 -5.856 1.00 95.31 102 THR A O 1
ATOM 782 N N . GLU A 1 103 ? 18.426 -7.843 -7.797 1.00 93.75 103 GLU A N 1
ATOM 783 C CA . GLU A 1 103 ? 18.798 -9.057 -8.516 1.00 93.75 103 GLU A CA 1
ATOM 784 C C . GLU A 1 103 ? 19.721 -8.700 -9.685 1.00 93.75 103 GLU A C 1
ATOM 786 O O . GLU A 1 103 ? 19.556 -7.657 -10.325 1.00 93.75 103 GLU A O 1
ATOM 791 N N . ASN A 1 104 ? 20.704 -9.561 -9.952 1.00 93.25 104 ASN A N 1
ATOM 792 C CA . ASN A 1 104 ? 21.568 -9.434 -11.118 1.00 93.25 104 ASN A CA 1
ATOM 793 C C . ASN A 1 104 ? 20.931 -10.181 -12.290 1.00 93.25 104 ASN A C 1
ATOM 795 O O . ASN A 1 104 ? 20.884 -11.408 -12.286 1.00 93.25 104 ASN A O 1
ATOM 799 N N . VAL A 1 105 ? 20.475 -9.435 -13.293 1.00 95.44 105 VAL A N 1
ATOM 800 C CA . VAL A 1 105 ? 19.920 -9.988 -14.532 1.00 95.44 105 VAL A CA 1
ATOM 801 C C . VAL A 1 105 ? 20.968 -9.872 -15.633 1.00 95.44 105 VAL A C 1
ATOM 803 O O . VAL A 1 105 ? 21.513 -8.791 -15.858 1.00 95.44 105 VAL A O 1
ATOM 806 N N . GLN A 1 106 ? 21.241 -10.978 -16.324 1.00 94.56 106 GLN A N 1
ATOM 807 C CA . GLN A 1 106 ? 22.118 -11.016 -17.492 1.00 94.56 106 GLN A CA 1
ATOM 808 C C . GLN A 1 106 ? 21.276 -11.263 -18.745 1.00 94.56 106 GLN A C 1
ATOM 810 O O . GLN A 1 106 ? 20.474 -12.193 -18.799 1.00 94.56 106 GLN A O 1
ATOM 815 N N . THR A 1 107 ? 21.444 -10.420 -19.760 1.00 93.88 107 THR A N 1
ATOM 816 C CA . THR A 1 107 ? 20.729 -10.534 -21.035 1.00 93.88 107 THR A CA 1
ATOM 817 C C . THR A 1 107 ? 21.666 -10.137 -22.165 1.00 93.88 107 THR A C 1
ATOM 819 O O . THR A 1 107 ? 22.373 -9.136 -22.061 1.00 93.88 107 THR A O 1
ATOM 822 N N . SER A 1 108 ? 21.688 -10.936 -23.228 1.00 95.75 108 SER A N 1
ATOM 823 C CA . SER A 1 108 ? 22.464 -10.652 -24.434 1.00 95.75 108 SER A CA 1
ATOM 824 C C . SER A 1 108 ? 21.607 -9.891 -25.434 1.00 95.75 108 SER A C 1
ATOM 826 O O . SER A 1 108 ? 20.466 -10.271 -25.692 1.00 95.75 108 SER A O 1
ATOM 828 N N . VAL A 1 109 ? 22.178 -8.835 -26.003 1.00 97.50 109 VAL A N 1
ATOM 829 C CA . VAL A 1 109 ? 21.563 -8.032 -27.060 1.00 97.50 109 VAL A CA 1
ATOM 830 C C . VAL A 1 109 ? 22.468 -8.151 -28.287 1.00 97.50 109 VAL A C 1
ATOM 832 O O . VAL A 1 109 ? 23.673 -7.933 -28.136 1.00 97.50 109 VAL A O 1
ATOM 835 N N . PRO A 1 110 ? 21.949 -8.555 -29.460 1.00 97.31 110 PRO A N 1
ATOM 836 C CA . PRO A 1 110 ? 22.741 -8.546 -30.683 1.00 97.31 110 PRO A CA 1
ATOM 837 C C . PRO A 1 110 ? 23.105 -7.102 -31.037 1.00 97.31 110 PRO A C 1
ATOM 839 O O . PRO A 1 110 ? 22.300 -6.196 -30.832 1.00 97.31 110 PRO A O 1
ATOM 842 N N . VAL A 1 111 ? 24.318 -6.906 -31.539 1.00 98.06 111 VAL A N 1
ATOM 843 C CA . VAL A 1 111 ? 24.804 -5.615 -32.028 1.00 98.06 111 VAL A CA 1
ATOM 844 C C . VAL A 1 111 ? 25.456 -5.816 -33.383 1.00 98.06 111 VAL A C 1
ATOM 846 O O . VAL A 1 111 ? 26.078 -6.856 -33.616 1.00 98.06 111 VAL A O 1
ATOM 849 N N . GLU A 1 112 ? 25.314 -4.825 -34.250 1.00 97.88 112 GLU A N 1
ATOM 850 C CA . GLU A 1 112 ? 25.968 -4.786 -35.553 1.00 97.88 112 GLU A CA 1
ATOM 851 C C . GLU A 1 112 ? 27.132 -3.788 -35.562 1.00 97.88 112 GLU A C 1
ATOM 853 O O . GLU A 1 112 ? 27.155 -2.796 -34.825 1.00 97.88 112 GLU A O 1
ATOM 858 N N . HIS A 1 113 ? 28.122 -4.049 -36.412 1.00 97.88 113 HIS A N 1
ATOM 859 C CA . HIS A 1 113 ? 29.181 -3.095 -36.712 1.00 97.88 113 HIS A CA 1
ATOM 860 C C . HIS A 1 113 ? 29.547 -3.156 -38.187 1.00 97.88 113 HIS A C 1
ATOM 862 O O . HIS A 1 113 ? 29.499 -4.212 -38.818 1.00 97.88 113 HIS A O 1
ATOM 868 N N . ASP A 1 114 ? 29.938 -2.006 -38.719 1.00 98.25 114 ASP A N 1
ATOM 869 C CA . ASP A 1 114 ? 30.405 -1.898 -40.088 1.00 98.25 114 ASP A CA 1
ATOM 870 C C . ASP A 1 114 ? 31.859 -2.385 -40.175 1.00 98.25 114 ASP A C 1
ATOM 872 O O . ASP A 1 114 ? 32.745 -1.913 -39.455 1.00 98.25 114 ASP A O 1
ATOM 876 N N . GLU A 1 115 ? 32.122 -3.310 -41.098 1.00 96.31 115 GLU A N 1
ATOM 877 C CA . GLU A 1 115 ? 33.473 -3.732 -41.470 1.00 96.31 115 GLU A CA 1
ATOM 878 C C . GLU A 1 115 ? 33.813 -3.232 -42.871 1.00 96.31 115 GLU A C 1
ATOM 880 O O . GLU A 1 115 ? 33.027 -3.356 -43.811 1.00 96.31 115 GLU A O 1
ATOM 885 N N . VAL A 1 116 ? 35.019 -2.688 -43.026 1.00 96.81 116 VAL A N 1
ATOM 886 C CA . VAL A 1 116 ? 35.528 -2.252 -44.326 1.00 96.81 116 VAL A CA 1
ATOM 887 C C . VAL A 1 116 ? 36.460 -3.308 -44.915 1.00 96.81 116 VAL A C 1
ATOM 889 O O . VAL A 1 116 ? 37.360 -3.813 -44.245 1.00 96.81 116 VAL A O 1
ATOM 892 N N . SER A 1 117 ? 36.272 -3.609 -46.199 1.00 94.88 117 SER A N 1
ATOM 893 C CA . SER A 1 117 ? 37.193 -4.423 -46.993 1.00 94.88 117 SER A CA 1
ATOM 894 C C . SER A 1 117 ? 37.513 -3.726 -48.313 1.00 94.88 117 SER A C 1
ATOM 896 O O . SER A 1 117 ? 36.723 -2.930 -48.82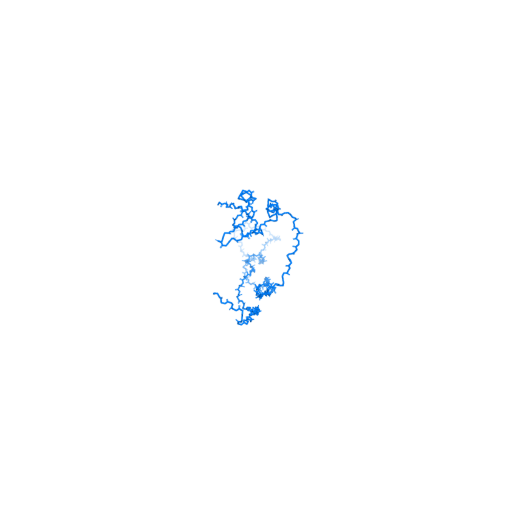0 1.00 94.88 117 SER A O 1
ATOM 898 N N . VAL A 1 118 ? 38.698 -4.000 -48.858 1.00 96.19 118 VAL A N 1
ATOM 899 C CA . VAL A 1 118 ? 39.147 -3.434 -50.133 1.00 96.19 118 VAL A CA 1
ATOM 900 C C . VAL A 1 118 ? 39.163 -4.541 -51.174 1.00 96.19 118 VAL A C 1
ATOM 902 O O . VAL A 1 118 ? 39.803 -5.574 -50.982 1.00 96.19 118 VAL A O 1
ATOM 905 N N . VAL A 1 119 ? 38.476 -4.306 -52.289 1.00 95.38 119 VAL A N 1
ATOM 906 C CA . VAL A 1 119 ? 38.453 -5.213 -53.438 1.00 95.38 119 VAL A CA 1
ATOM 907 C C . VAL A 1 119 ? 39.175 -4.540 -54.599 1.00 95.38 119 VAL A C 1
ATOM 909 O O . VAL A 1 119 ? 38.901 -3.388 -54.928 1.00 95.38 119 VAL A O 1
ATOM 912 N N . HIS A 1 120 ? 40.115 -5.262 -55.207 1.00 95.00 120 HIS A N 1
ATOM 913 C CA . HIS A 1 120 ? 40.871 -4.796 -56.365 1.00 95.00 120 HIS A CA 1
ATOM 914 C C . HIS A 1 120 ? 40.446 -5.574 -57.605 1.00 95.00 120 HIS A C 1
ATOM 916 O O . HIS A 1 120 ? 40.641 -6.788 -57.673 1.00 95.00 120 HIS A O 1
ATOM 922 N N . GLU A 1 121 ? 39.926 -4.865 -58.603 1.00 92.94 121 GLU A N 1
ATOM 923 C CA . GLU A 1 121 ? 39.520 -5.442 -59.882 1.00 92.94 121 GLU A CA 1
ATOM 924 C C . GLU A 1 121 ? 40.334 -4.825 -61.028 1.00 92.94 121 GLU A C 1
ATOM 926 O O . GLU A 1 121 ? 40.543 -3.606 -61.056 1.00 92.94 121 GLU A O 1
ATOM 931 N N . PRO A 1 122 ? 40.828 -5.635 -61.982 1.00 93.31 122 PRO A N 1
ATOM 932 C CA . PRO A 1 122 ? 41.469 -5.109 -63.178 1.00 93.31 122 PRO A CA 1
ATOM 933 C C . PRO A 1 122 ? 40.501 -4.258 -64.006 1.00 93.31 122 PRO A C 1
ATOM 935 O O . PRO A 1 122 ? 39.348 -4.628 -64.209 1.00 93.31 122 PRO A O 1
ATOM 938 N N . ILE A 1 123 ? 40.999 -3.158 -64.570 1.00 88.81 123 ILE A N 1
ATOM 939 C CA . ILE A 1 123 ? 40.223 -2.327 -65.496 1.00 88.81 123 ILE A CA 1
ATOM 940 C C . ILE A 1 123 ? 40.107 -3.058 -66.841 1.00 88.81 123 ILE A C 1
ATOM 942 O O . ILE A 1 123 ? 41.123 -3.362 -67.477 1.00 88.81 123 ILE A O 1
ATOM 946 N N . SER A 1 124 ? 38.875 -3.328 -67.281 1.00 91.69 124 SER A N 1
ATOM 947 C CA . SER A 1 124 ? 38.599 -3.970 -68.570 1.00 91.69 124 SER A CA 1
ATOM 948 C C . SER A 1 124 ? 38.972 -3.058 -69.749 1.00 91.69 124 SER A C 1
ATOM 950 O O . SER A 1 124 ? 39.040 -1.837 -69.605 1.00 91.69 124 SER A O 1
ATOM 952 N N . GLU A 1 125 ? 39.197 -3.619 -70.944 1.00 87.81 125 GLU A N 1
ATOM 953 C CA . GLU A 1 125 ? 39.443 -2.795 -72.143 1.00 87.81 125 GLU A CA 1
ATOM 954 C C . GLU A 1 125 ? 38.298 -1.821 -72.445 1.00 87.81 125 GLU A C 1
ATOM 956 O O . GLU A 1 125 ? 38.562 -0.697 -72.870 1.00 87.81 125 GLU A O 1
ATOM 961 N N . ALA A 1 126 ? 37.051 -2.220 -72.181 1.00 88.69 126 ALA A N 1
ATOM 962 C CA . ALA A 1 126 ? 35.881 -1.375 -72.393 1.00 88.69 126 ALA A CA 1
ATOM 963 C C . ALA A 1 126 ? 35.843 -0.176 -71.425 1.00 88.69 126 ALA A C 1
ATOM 965 O O . ALA A 1 126 ? 35.457 0.921 -71.825 1.00 88.69 126 ALA A O 1
ATOM 966 N N . ASP A 1 127 ? 36.309 -0.356 -70.183 1.00 87.31 127 ASP A N 1
ATOM 967 C CA . ASP A 1 127 ? 36.256 0.673 -69.134 1.00 87.31 127 ASP A CA 1
ATOM 968 C C . ASP A 1 127 ? 37.460 1.631 -69.149 1.00 87.31 127 ASP A C 1
ATOM 970 O O . ASP A 1 127 ? 37.412 2.711 -68.551 1.00 87.31 127 ASP A O 1
ATOM 974 N N . ARG A 1 128 ? 38.542 1.298 -69.874 1.00 84.75 128 ARG A N 1
ATOM 975 C CA . ARG A 1 128 ? 39.758 2.138 -69.950 1.00 84.75 128 ARG A CA 1
ATOM 976 C C . ARG A 1 128 ? 39.495 3.558 -70.446 1.00 84.75 128 ARG A C 1
ATOM 978 O O . ARG A 1 128 ? 40.180 4.475 -70.007 1.00 84.75 128 ARG A O 1
ATOM 985 N N . GLY A 1 129 ? 38.536 3.745 -71.355 1.00 83.38 129 GLY A N 1
ATOM 986 C CA . GLY A 1 129 ? 38.184 5.066 -71.890 1.00 83.38 129 GLY A CA 1
ATOM 987 C C . GLY A 1 129 ? 37.413 5.953 -70.904 1.00 83.38 129 GLY A C 1
ATOM 988 O O . GLY A 1 129 ? 37.434 7.173 -71.044 1.00 83.38 129 GLY A O 1
ATOM 989 N N . ALA A 1 130 ? 36.749 5.352 -69.909 1.00 81.56 130 ALA A N 1
ATOM 990 C CA . ALA A 1 130 ? 35.974 6.053 -68.884 1.00 81.56 130 ALA A CA 1
ATOM 991 C C . ALA A 1 130 ? 36.786 6.337 -67.604 1.00 81.56 130 ALA A C 1
ATOM 993 O O . ALA A 1 130 ? 36.414 7.205 -66.812 1.00 81.56 130 ALA A O 1
ATOM 994 N N . ALA A 1 131 ? 37.902 5.631 -67.396 1.00 81.25 131 ALA A N 1
ATOM 995 C CA . ALA A 1 131 ? 38.788 5.848 -66.261 1.00 81.25 131 ALA A CA 1
ATOM 996 C C . ALA A 1 131 ? 39.503 7.211 -66.360 1.00 81.25 131 ALA A C 1
ATOM 998 O O . ALA A 1 131 ? 40.152 7.526 -67.359 1.00 81.25 131 ALA A O 1
ATOM 999 N N . ARG A 1 132 ? 39.435 8.025 -65.297 1.00 75.56 132 ARG A N 1
ATOM 1000 C CA . ARG A 1 132 ? 40.246 9.248 -65.194 1.00 75.56 132 ARG A CA 1
ATOM 1001 C C . ARG A 1 132 ? 41.716 8.866 -65.016 1.00 75.56 132 ARG A C 1
ATOM 1003 O O . ARG A 1 132 ? 42.125 8.457 -63.936 1.00 75.56 132 ARG A O 1
ATOM 1010 N N . ALA A 1 133 ? 42.506 9.019 -66.074 1.00 70.88 133 ALA A N 1
ATOM 1011 C CA . ALA A 1 133 ? 43.948 8.816 -66.032 1.00 70.88 133 ALA A CA 1
ATOM 1012 C C . ALA A 1 133 ? 44.652 10.091 -65.537 1.00 70.88 133 ALA A C 1
ATOM 1014 O O . ALA A 1 133 ? 44.760 11.079 -66.261 1.00 70.88 133 ALA A O 1
ATOM 1015 N N . GLY A 1 134 ? 45.135 10.067 -64.297 1.00 77.88 134 GLY A N 1
ATOM 1016 C CA . GLY A 1 134 ? 45.981 11.104 -63.715 1.00 77.88 134 GLY A CA 1
ATOM 1017 C C . GLY A 1 134 ? 46.775 10.525 -62.550 1.00 77.88 134 GLY A C 1
ATOM 1018 O O . GLY A 1 134 ? 46.227 9.768 -61.756 1.00 77.88 134 GLY A O 1
ATOM 1019 N N . ILE A 1 135 ? 48.070 10.836 -62.470 1.00 76.81 135 ILE A N 1
ATOM 1020 C CA . ILE A 1 135 ? 48.908 10.436 -61.334 1.00 76.81 135 ILE A CA 1
ATOM 1021 C C . ILE A 1 135 ? 48.878 11.584 -60.326 1.00 76.81 135 ILE A C 1
ATOM 1023 O O . ILE A 1 135 ? 49.296 12.696 -60.646 1.00 76.81 135 ILE A O 1
ATOM 1027 N N . GLY A 1 136 ? 48.369 11.311 -59.129 1.00 86.12 136 GLY A N 1
ATOM 1028 C CA . GLY A 1 136 ? 48.249 12.277 -58.042 1.00 86.12 136 GLY A CA 1
ATOM 1029 C C . GLY A 1 136 ? 47.724 11.619 -56.768 1.00 86.12 136 GLY A C 1
ATOM 1030 O O . GLY A 1 136 ? 47.369 10.442 -56.772 1.00 86.12 136 GLY A O 1
ATOM 1031 N N . GLU A 1 137 ? 47.692 12.380 -55.679 1.00 86.38 137 GLU A N 1
ATOM 1032 C CA . GLU A 1 137 ? 47.106 11.941 -54.412 1.00 86.38 137 GLU A CA 1
ATOM 1033 C C . GLU A 1 137 ? 45.584 12.152 -54.438 1.00 86.38 137 GLU A C 1
ATOM 1035 O O . GLU A 1 137 ? 45.105 13.227 -54.803 1.00 86.38 137 GLU A O 1
ATOM 1040 N N . GLU A 1 138 ? 44.818 11.134 -54.042 1.00 87.88 138 GLU A N 1
ATOM 1041 C CA . GLU A 1 138 ? 43.365 11.209 -53.851 1.00 87.88 138 GLU A CA 1
ATOM 1042 C C . GLU A 1 138 ? 43.013 10.521 -52.528 1.00 87.88 138 GLU A C 1
ATOM 1044 O O . GLU A 1 138 ? 43.522 9.441 -52.225 1.00 87.88 138 GLU A O 1
ATOM 1049 N N . GLN A 1 139 ? 42.145 11.148 -51.733 1.00 90.88 139 GLN A N 1
ATOM 1050 C CA . GLN A 1 139 ? 41.663 10.622 -50.455 1.00 90.88 139 GLN A CA 1
ATOM 1051 C C . GLN A 1 139 ? 40.138 10.520 -50.489 1.00 90.88 139 GLN A C 1
ATOM 1053 O O . GLN A 1 139 ? 39.461 11.416 -51.000 1.00 90.88 139 GLN A O 1
ATOM 1058 N N . ARG A 1 140 ? 39.596 9.427 -49.942 1.00 90.81 140 ARG A N 1
ATOM 1059 C CA . ARG A 1 140 ? 38.156 9.227 -49.755 1.00 90.81 140 ARG A CA 1
ATOM 1060 C C . ARG A 1 140 ? 37.885 8.679 -48.366 1.00 90.81 140 ARG A C 1
ATOM 1062 O O . ARG A 1 140 ? 38.573 7.768 -47.917 1.00 90.81 140 ARG A O 1
ATOM 1069 N N . GLU A 1 141 ? 36.863 9.227 -47.728 1.00 93.81 141 GLU A N 1
ATOM 1070 C CA . GLU A 1 141 ? 36.459 8.874 -46.372 1.00 93.81 141 GLU A CA 1
ATOM 1071 C C . GLU A 1 141 ? 35.118 8.137 -46.387 1.00 93.81 141 GLU A C 1
ATOM 1073 O O . GLU A 1 141 ? 34.255 8.399 -47.229 1.00 93.81 141 GLU A O 1
ATOM 1078 N N . MET A 1 142 ? 34.957 7.211 -45.442 1.00 96.50 142 MET A N 1
ATOM 1079 C CA . MET A 1 142 ? 33.720 6.478 -45.188 1.00 96.50 142 MET A CA 1
ATOM 1080 C C . MET A 1 142 ? 33.468 6.449 -43.681 1.00 96.50 142 MET A C 1
ATOM 1082 O O . MET A 1 142 ? 34.376 6.142 -42.910 1.00 96.50 142 MET A O 1
ATOM 1086 N N . GLU A 1 143 ? 32.245 6.772 -43.266 1.00 97.62 143 GLU A N 1
ATOM 1087 C CA . GLU A 1 143 ? 31.825 6.677 -41.867 1.00 97.62 143 GLU A CA 1
ATOM 1088 C C . GLU A 1 143 ? 31.375 5.246 -41.563 1.00 97.62 143 GLU A C 1
ATOM 1090 O O . GLU A 1 143 ? 30.551 4.688 -42.289 1.00 97.62 143 GLU A O 1
ATOM 1095 N N . LEU A 1 144 ? 31.919 4.667 -40.495 1.00 97.75 144 LEU A N 1
ATOM 1096 C CA . LEU A 1 144 ? 31.560 3.341 -40.000 1.00 97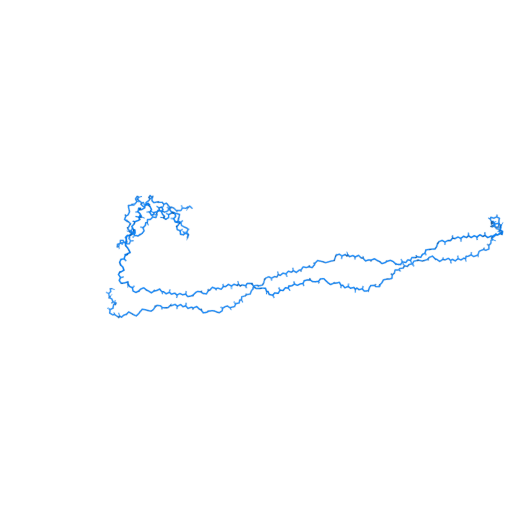.75 144 LEU A CA 1
ATOM 1097 C C . LEU A 1 144 ? 30.732 3.484 -38.726 1.00 97.75 144 LEU A C 1
ATOM 1099 O O . LEU A 1 144 ? 31.044 4.312 -37.866 1.00 97.75 144 LEU A O 1
ATOM 1103 N N . ARG A 1 145 ? 29.705 2.653 -38.582 1.00 98.19 145 ARG A N 1
ATOM 1104 C CA . ARG A 1 145 ? 28.862 2.572 -37.391 1.00 98.19 145 ARG A CA 1
ATOM 1105 C C . ARG A 1 145 ? 29.212 1.349 -36.560 1.00 98.19 145 ARG A C 1
ATOM 1107 O O . ARG A 1 145 ? 29.587 0.301 -37.078 1.00 98.19 145 ARG A O 1
ATOM 1114 N N . ALA A 1 146 ? 29.045 1.489 -35.254 1.00 97.25 146 ALA A N 1
ATOM 1115 C CA . ALA A 1 146 ? 29.068 0.383 -34.315 1.00 97.25 146 ALA A CA 1
ATOM 1116 C C . ALA A 1 146 ? 27.916 0.565 -33.328 1.00 97.25 146 ALA A C 1
ATOM 1118 O O . ALA A 1 146 ? 27.732 1.649 -32.765 1.00 97.25 146 ALA A O 1
ATOM 1119 N N . GLU A 1 147 ? 27.132 -0.486 -33.133 1.00 97.94 147 GLU A N 1
ATOM 1120 C CA . GLU A 1 147 ? 26.062 -0.500 -32.150 1.00 97.94 147 GLU A CA 1
ATOM 1121 C C . GLU A 1 147 ? 26.587 -0.911 -30.770 1.00 97.94 147 GLU A C 1
ATOM 1123 O O . GLU A 1 147 ? 27.459 -1.770 -30.618 1.00 97.94 147 GLU A O 1
ATOM 1128 N N . HIS A 1 148 ? 26.017 -0.303 -29.730 1.00 96.38 148 HIS A N 1
ATOM 1129 C CA . HIS A 1 148 ? 26.321 -0.628 -28.341 1.00 96.38 148 HIS A CA 1
ATOM 1130 C C . HIS A 1 148 ? 25.019 -0.815 -27.551 1.00 96.38 148 HIS A C 1
ATOM 1132 O O . HIS A 1 148 ? 24.090 -0.018 -27.714 1.00 96.38 148 HIS A O 1
ATOM 1138 N N . PRO A 1 149 ? 24.927 -1.830 -26.669 1.00 96.62 149 PRO A N 1
ATOM 1139 C CA . PRO A 1 149 ? 23.723 -2.061 -25.885 1.00 96.62 149 PRO A CA 1
ATOM 1140 C C . PRO A 1 149 ? 23.534 -0.959 -24.836 1.00 96.62 149 PRO A C 1
ATOM 1142 O O . PRO A 1 149 ? 24.477 -0.552 -24.157 1.00 96.62 149 PRO A O 1
ATOM 1145 N N . VAL A 1 150 ? 22.288 -0.519 -24.656 1.00 95.69 150 VAL A N 1
ATOM 1146 C CA . VAL A 1 150 ? 21.900 0.490 -23.660 1.00 95.69 150 VAL A CA 1
ATOM 1147 C C . VAL A 1 150 ? 20.896 -0.120 -22.685 1.00 95.69 150 VAL A C 1
ATOM 1149 O O . VAL A 1 150 ? 19.968 -0.814 -23.092 1.00 95.69 150 VAL A O 1
ATOM 1152 N N . VAL A 1 151 ? 21.072 0.141 -21.386 1.00 95.81 151 VAL A N 1
ATOM 1153 C CA . VAL A 1 151 ? 20.215 -0.400 -20.318 1.00 95.81 151 VAL A CA 1
ATOM 1154 C C . VAL A 1 151 ? 19.490 0.735 -19.600 1.00 95.81 151 VAL A C 1
ATOM 1156 O O . VAL A 1 151 ? 20.115 1.702 -19.167 1.00 95.81 151 VAL A O 1
ATOM 1159 N N . ALA A 1 152 ? 18.179 0.582 -19.411 1.00 94.62 152 ALA A N 1
ATOM 1160 C CA . ALA A 1 152 ? 17.340 1.487 -18.631 1.00 94.62 152 ALA A CA 1
ATOM 1161 C C . ALA A 1 152 ? 16.485 0.702 -17.626 1.00 94.62 152 ALA A C 1
ATOM 1163 O O . ALA A 1 152 ? 16.177 -0.471 -17.835 1.00 94.62 152 ALA A O 1
ATOM 1164 N N . LYS A 1 153 ? 16.115 1.347 -16.515 1.00 95.69 153 LYS A N 1
ATOM 1165 C CA . LYS A 1 153 ? 15.250 0.773 -15.475 1.00 95.69 153 LYS A CA 1
ATOM 1166 C C . LYS A 1 153 ? 14.032 1.662 -15.280 1.00 95.69 153 LYS A C 1
ATOM 1168 O O . LYS A 1 153 ? 14.175 2.876 -15.167 1.00 95.69 153 LYS A O 1
ATOM 1173 N N . GLU A 1 154 ? 12.863 1.046 -15.166 1.00 95.75 154 GLU A N 1
ATOM 1174 C CA . GLU A 1 154 ? 11.596 1.727 -14.907 1.00 95.75 154 GLU A CA 1
ATOM 1175 C C . GLU A 1 154 ? 10.957 1.194 -13.619 1.00 95.75 154 GLU A C 1
ATOM 1177 O O . GLU A 1 154 ? 11.034 0.002 -13.315 1.00 95.75 154 GLU A O 1
ATOM 1182 N N . GLN A 1 155 ? 10.336 2.081 -12.836 1.00 96.44 155 GLN A N 1
ATOM 1183 C CA . GLN A 1 155 ? 9.589 1.694 -11.641 1.00 96.44 155 GLN A CA 1
ATOM 1184 C C . GLN A 1 155 ? 8.109 1.534 -11.978 1.00 96.44 155 GLN A C 1
ATOM 1186 O O . GLN A 1 155 ? 7.394 2.522 -12.124 1.00 96.44 155 GLN A O 1
ATOM 1191 N N . VAL A 1 156 ? 7.645 0.287 -12.021 1.00 97.44 156 VAL A N 1
ATOM 1192 C CA . VAL A 1 156 ? 6.242 -0.045 -12.287 1.00 97.44 156 VAL A CA 1
ATOM 1193 C C . VAL A 1 156 ? 5.576 -0.538 -10.993 1.00 97.44 156 VAL A C 1
ATOM 1195 O O . VAL A 1 156 ? 6.114 -1.434 -10.335 1.00 97.44 156 VAL A O 1
ATOM 1198 N N . PRO A 1 157 ? 4.431 0.028 -10.568 1.00 95.88 157 PRO A N 1
ATOM 1199 C CA . PRO A 1 157 ? 3.687 -0.486 -9.423 1.00 95.88 157 PRO A CA 1
ATOM 1200 C C . PRO A 1 157 ? 3.031 -1.828 -9.776 1.00 95.88 157 PRO A C 1
ATOM 1202 O O . PRO A 1 157 ? 2.293 -1.914 -10.752 1.00 95.88 157 PRO A O 1
ATOM 1205 N N . VAL A 1 158 ? 3.270 -2.862 -8.966 1.00 97.06 158 VAL A N 1
ATOM 1206 C CA . VAL A 1 158 ? 2.773 -4.227 -9.243 1.00 97.06 158 VAL A CA 1
ATOM 1207 C C . VAL A 1 158 ? 1.709 -4.714 -8.261 1.00 97.06 158 VAL A C 1
ATOM 1209 O O . VAL A 1 158 ? 0.844 -5.496 -8.635 1.00 97.06 158 VAL A O 1
ATOM 1212 N N . GLU A 1 159 ? 1.730 -4.245 -7.012 1.00 95.25 159 GLU A N 1
ATOM 1213 C CA . GLU A 1 159 ? 0.851 -4.764 -5.963 1.00 95.25 159 GLU A CA 1
ATOM 1214 C C . GLU A 1 159 ? 0.533 -3.702 -4.903 1.00 95.25 159 GLU A C 1
ATOM 1216 O O . GLU A 1 159 ? 1.359 -2.840 -4.587 1.00 95.25 159 GLU A O 1
ATOM 1221 N N . ARG A 1 160 ? -0.670 -3.791 -4.320 1.00 96.19 160 ARG A N 1
ATOM 1222 C CA . ARG A 1 160 ? -1.113 -2.983 -3.178 1.00 96.19 160 ARG A CA 1
ATOM 1223 C C . ARG A 1 160 ? -1.376 -3.877 -1.965 1.00 96.19 160 ARG A C 1
ATOM 1225 O O . ARG A 1 160 ? -2.335 -4.641 -1.966 1.00 96.19 160 ARG A O 1
ATOM 1232 N N . VAL A 1 161 ? -0.590 -3.696 -0.905 1.00 97.81 161 VAL A N 1
ATOM 1233 C CA . VAL A 1 161 ? -0.678 -4.469 0.349 1.00 97.81 161 VAL A CA 1
ATOM 1234 C C . VAL A 1 161 ? -1.271 -3.609 1.475 1.00 97.81 161 VAL A C 1
ATOM 1236 O O . VAL A 1 161 ? -0.938 -2.428 1.587 1.00 97.81 161 VAL A O 1
ATOM 1239 N N . ARG A 1 162 ? -2.146 -4.185 2.316 1.00 96.56 162 ARG A N 1
ATOM 1240 C CA . ARG A 1 162 ? -2.805 -3.515 3.459 1.00 96.56 162 ARG A CA 1
ATOM 1241 C C . ARG A 1 162 ? -2.780 -4.390 4.715 1.00 96.56 162 ARG A C 1
ATOM 1243 O O . ARG A 1 162 ? -2.865 -5.606 4.606 1.00 96.56 162 ARG A O 1
ATOM 1250 N N . LEU A 1 163 ? -2.724 -3.763 5.891 1.00 96.94 163 LEU A N 1
ATOM 1251 C CA . LEU A 1 163 ? -3.010 -4.423 7.170 1.00 96.94 163 LEU A CA 1
ATOM 1252 C C . LEU A 1 163 ? -4.492 -4.251 7.521 1.00 96.94 163 LEU A C 1
ATOM 1254 O O . LEU A 1 163 ? -5.064 -3.180 7.306 1.00 96.94 163 LEU A O 1
ATOM 1258 N N . SER A 1 164 ? -5.099 -5.292 8.078 1.00 94.69 164 SER A N 1
ATOM 1259 C CA . SER A 1 164 ? -6.441 -5.274 8.664 1.00 94.69 164 SER A CA 1
ATOM 1260 C C . SER A 1 164 ? -6.408 -5.961 10.025 1.00 94.69 164 SER A C 1
ATOM 1262 O O . SER A 1 164 ? -5.533 -6.787 10.278 1.00 94.69 164 SER A O 1
ATOM 1264 N N . LYS A 1 165 ? -7.339 -5.585 10.904 1.00 94.50 165 LYS A N 1
ATOM 1265 C CA . LYS A 1 165 ? -7.572 -6.256 12.183 1.00 94.50 165 LYS A CA 1
ATOM 1266 C C . LYS A 1 165 ? -8.976 -6.841 12.173 1.00 94.50 165 LYS A C 1
ATOM 1268 O O . LYS A 1 165 ? -9.880 -6.194 11.645 1.00 94.50 165 LYS A O 1
ATOM 1273 N N . ASP A 1 166 ? -9.126 -7.983 12.817 1.00 93.69 166 ASP A N 1
ATOM 1274 C CA . ASP A 1 166 ? -10.412 -8.589 13.122 1.00 93.69 166 ASP A CA 1
ATOM 1275 C C . ASP A 1 166 ? -10.583 -8.595 14.641 1.00 93.69 166 ASP A C 1
ATOM 1277 O O . ASP A 1 166 ? -9.612 -8.752 15.385 1.00 93.69 166 ASP A O 1
ATOM 1281 N N . GLU A 1 167 ? -11.806 -8.354 15.098 1.00 93.75 167 GLU A N 1
ATOM 1282 C CA . GLU A 1 167 ? -12.150 -8.426 16.513 1.00 93.75 167 GLU A CA 1
ATOM 1283 C C . GLU A 1 167 ? -12.693 -9.820 16.807 1.00 93.75 167 GLU A C 1
ATOM 1285 O O . GLU A 1 167 ? -13.621 -10.288 16.147 1.00 93.75 167 GLU A O 1
ATOM 1290 N N . VAL A 1 168 ? -12.077 -10.492 17.774 1.00 94.31 168 VAL A N 1
ATOM 1291 C CA . VAL A 1 168 ? -12.463 -11.834 18.200 1.00 94.31 168 VAL A CA 1
ATOM 1292 C C . VAL A 1 168 ? -13.045 -11.717 19.599 1.00 94.31 168 VAL A C 1
ATOM 1294 O O . VAL A 1 168 ? -12.420 -11.136 20.484 1.00 94.31 168 VAL A O 1
ATOM 1297 N N . VAL A 1 169 ? -14.255 -12.245 19.775 1.00 93.50 169 VAL A N 1
ATOM 1298 C CA . VAL A 1 169 ? -14.960 -12.260 21.059 1.00 93.50 169 VAL A CA 1
ATOM 1299 C C . VAL A 1 169 ? -14.879 -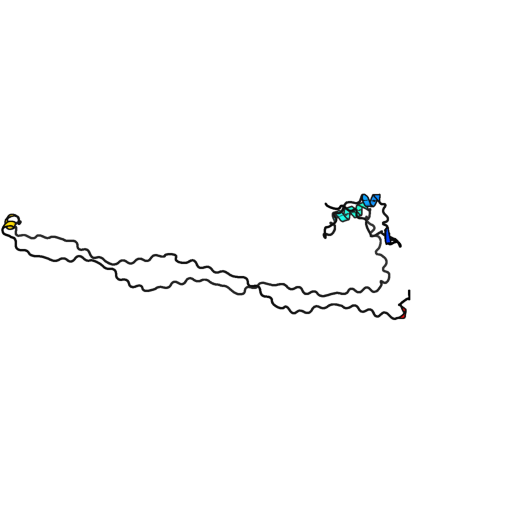13.664 21.634 1.00 93.50 169 VAL A C 1
ATOM 1301 O O . VAL A 1 169 ? -15.242 -14.633 20.966 1.00 93.50 169 VAL A O 1
ATOM 1304 N N . GLU A 1 170 ? -14.418 -13.761 22.875 1.00 93.00 170 GLU A N 1
ATOM 1305 C CA . GLU A 1 170 ? -14.305 -15.012 23.617 1.00 93.00 170 GLU A CA 1
ATOM 1306 C C . GLU A 1 170 ? -14.948 -14.850 24.998 1.00 93.00 170 GLU A C 1
ATOM 1308 O O . GLU A 1 170 ? -14.847 -13.797 25.629 1.00 93.00 170 GLU A O 1
ATOM 1313 N N . GLU A 1 171 ? -15.617 -15.900 25.469 1.00 93.44 171 GLU A N 1
ATOM 1314 C CA . GLU A 1 171 ? -16.230 -15.928 26.797 1.00 93.44 171 GLU A CA 1
ATOM 1315 C C . GLU A 1 171 ? -15.179 -16.306 27.846 1.00 93.44 171 GLU A C 1
ATOM 1317 O O . GLU A 1 171 ? -14.535 -17.354 27.741 1.00 93.44 171 GLU A O 1
ATOM 1322 N N . GLN A 1 172 ? -15.037 -15.492 28.894 1.00 92.31 172 GLN A N 1
ATOM 1323 C CA . GLN A 1 172 ? -14.115 -15.763 29.996 1.00 92.31 172 GLN A CA 1
ATOM 1324 C C . GLN A 1 172 ? -14.878 -15.880 31.326 1.00 92.31 172 GLN A C 1
ATOM 1326 O O . GLN A 1 172 ? -15.618 -14.964 31.691 1.00 92.31 172 GLN A O 1
ATOM 1331 N N . PRO A 1 173 ? -14.727 -16.988 32.081 1.00 91.88 173 PRO A N 1
ATOM 1332 C CA . PRO A 1 173 ? -15.461 -17.172 33.326 1.00 91.88 173 PRO A CA 1
ATOM 1333 C C . PRO A 1 173 ? -14.949 -16.222 34.414 1.00 91.88 173 PRO A C 1
ATOM 1335 O O . PRO A 1 173 ? -13.770 -16.240 34.773 1.00 91.88 173 PRO A O 1
ATOM 1338 N N . VAL A 1 174 ? -15.859 -15.439 34.993 1.00 93.62 174 VAL A N 1
ATOM 1339 C CA . VAL A 1 174 ? -15.577 -14.563 36.136 1.00 93.62 174 VAL A CA 1
ATOM 1340 C C . VAL A 1 174 ? -16.142 -15.190 37.405 1.00 93.62 174 VAL A C 1
ATOM 1342 O O . VAL A 1 174 ? -17.342 -15.433 37.514 1.00 93.62 174 VAL A O 1
ATOM 1345 N N . ASN A 1 175 ? -15.271 -15.433 38.385 1.00 92.56 175 ASN A N 1
ATOM 1346 C CA . ASN A 1 175 ? -15.651 -15.961 39.691 1.00 92.56 175 ASN A CA 1
ATOM 1347 C C . ASN A 1 175 ? -15.625 -14.839 40.730 1.00 92.56 175 ASN A C 1
ATOM 1349 O O . ASN A 1 175 ? -14.572 -14.264 40.999 1.00 92.56 175 ASN A O 1
ATOM 1353 N N . ALA A 1 176 ? -16.772 -14.555 41.342 1.00 89.75 176 ALA A N 1
ATOM 1354 C CA . ALA A 1 176 ? -16.880 -13.607 42.444 1.00 89.75 176 ALA A CA 1
ATOM 1355 C C . ALA A 1 176 ? -17.942 -14.066 43.452 1.00 89.75 176 ALA A C 1
ATOM 1357 O O . ALA A 1 176 ? -18.897 -14.754 43.095 1.00 89.75 176 ALA A O 1
ATOM 1358 N N . GLN A 1 177 ? -17.770 -13.690 44.721 1.00 92.44 177 GLN A N 1
ATOM 1359 C CA . GLN A 1 177 ? -18.710 -14.011 45.796 1.00 92.44 177 GLN A CA 1
ATOM 1360 C C . GLN A 1 177 ? -19.647 -12.826 46.039 1.00 92.44 177 GLN A C 1
ATOM 1362 O O . GLN A 1 177 ? -19.189 -11.689 46.127 1.00 92.44 177 GLN A O 1
ATOM 1367 N N . VAL A 1 178 ? -20.946 -13.095 46.181 1.00 95.00 178 VAL A N 1
ATOM 1368 C CA . VAL A 1 178 ? -21.947 -12.101 46.595 1.00 95.00 178 VAL A CA 1
ATOM 1369 C C . VAL A 1 178 ? -22.615 -12.555 47.883 1.00 95.00 178 VAL A C 1
ATOM 1371 O O . VAL A 1 178 ? -22.912 -13.739 48.056 1.00 95.00 178 VAL A O 1
ATOM 1374 N N . ARG A 1 179 ? -22.837 -11.621 48.806 1.00 94.50 179 ARG A N 1
ATOM 1375 C CA . ARG A 1 179 ? -23.469 -11.893 50.099 1.00 94.50 179 ARG A CA 1
ATOM 1376 C C . ARG A 1 179 ? -24.919 -11.434 50.103 1.00 94.50 179 ARG A C 1
ATOM 1378 O O . ARG A 1 179 ? -25.313 -10.509 49.394 1.00 94.50 179 ARG A O 1
ATOM 1385 N N . ARG A 1 180 ? -25.725 -12.083 50.937 1.00 94.31 180 ARG A N 1
ATOM 1386 C CA . ARG A 1 180 ? -27.125 -11.728 51.139 1.00 94.31 180 ARG A CA 1
ATOM 1387 C C . ARG A 1 180 ? -27.511 -11.962 52.582 1.00 94.31 180 ARG A C 1
ATOM 1389 O O . ARG A 1 180 ? -27.224 -13.019 53.135 1.00 94.31 180 ARG A O 1
ATOM 1396 N N . GLU A 1 181 ? -28.203 -10.997 53.160 1.00 87.56 181 GLU A N 1
ATOM 1397 C CA . GLU A 1 181 ? -28.696 -11.105 54.529 1.00 87.56 181 GLU A CA 1
ATOM 1398 C C . GLU A 1 181 ? -29.864 -12.097 54.592 1.00 87.56 181 GLU A C 1
ATOM 1400 O O . GLU A 1 181 ? -30.538 -12.326 53.594 1.00 87.56 181 GLU A O 1
ATOM 1405 N N . LEU A 1 182 ? -30.113 -12.738 55.726 1.00 85.50 182 LEU A N 1
ATOM 1406 C CA . LEU A 1 182 ? -31.296 -13.570 55.970 1.00 85.50 182 LEU A CA 1
ATOM 1407 C C . LEU A 1 182 ? -31.920 -13.060 57.265 1.00 85.50 182 LEU A C 1
ATOM 1409 O O . LEU A 1 182 ? -31.196 -12.720 58.197 1.00 85.50 182 LEU A O 1
ATOM 1413 N N . VAL A 1 183 ? -33.244 -12.930 57.284 1.00 86.06 183 VAL A N 1
ATOM 1414 C CA . VAL A 1 183 ? -33.968 -12.410 58.445 1.00 86.06 183 VAL A CA 1
ATOM 1415 C C . VAL A 1 183 ? -34.728 -13.562 59.073 1.00 86.06 183 VAL A C 1
ATOM 1417 O O . VAL A 1 183 ? -35.679 -14.066 58.477 1.00 86.06 183 VAL A O 1
ATOM 1420 N N . ASP A 1 184 ? -34.313 -13.928 60.278 1.00 81.44 184 ASP A N 1
ATOM 1421 C CA . ASP A 1 184 ? -34.988 -14.905 61.121 1.00 81.44 184 ASP A CA 1
ATOM 1422 C C . ASP A 1 184 ? -35.675 -14.178 62.280 1.00 81.44 184 ASP A C 1
ATOM 1424 O O . ASP A 1 184 ? -35.107 -13.272 62.893 1.00 81.44 184 ASP A O 1
ATOM 1428 N N . ALA A 1 185 ? -36.920 -14.555 62.568 1.00 77.88 185 ALA A N 1
ATOM 1429 C CA . ALA A 1 185 ? -37.694 -13.999 63.670 1.00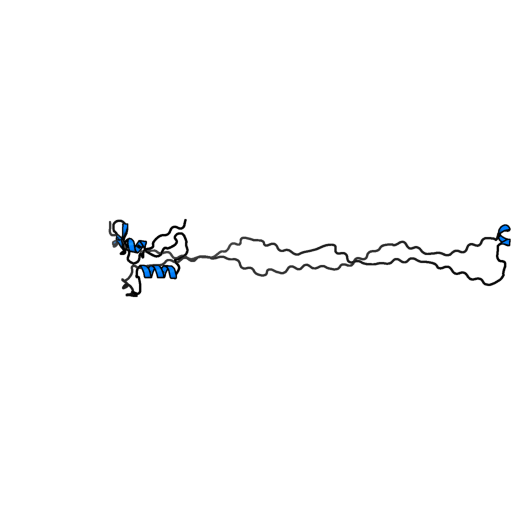 77.88 185 ALA A CA 1
ATOM 1430 C C . ALA A 1 185 ? -38.005 -15.105 64.678 1.00 77.88 185 ALA A C 1
ATOM 1432 O O . ALA A 1 185 ? -38.719 -16.057 64.361 1.00 77.88 185 ALA A O 1
ATOM 1433 N N . ASP A 1 186 ? -37.493 -14.959 65.897 1.00 78.44 186 ASP A N 1
ATOM 1434 C CA . ASP A 1 186 ? -37.818 -15.848 67.007 1.00 78.44 186 ASP A CA 1
ATOM 1435 C C . ASP A 1 186 ? -39.020 -15.284 67.779 1.00 78.44 186 ASP A C 1
ATOM 1437 O O . ASP A 1 186 ? -38.920 -14.265 68.468 1.00 78.44 186 ASP A O 1
ATOM 1441 N N . VAL A 1 187 ? -40.192 -15.901 67.594 1.00 73.00 187 VAL A N 1
ATOM 1442 C CA . VAL A 1 187 ? -41.455 -15.454 68.201 1.00 73.00 187 VAL A CA 1
ATOM 1443 C C . VAL A 1 187 ? -41.929 -16.493 69.224 1.00 73.00 187 VAL A C 1
ATOM 1445 O O . VAL A 1 187 ? -42.341 -17.585 68.824 1.00 73.00 187 VAL A O 1
ATOM 1448 N N . PRO A 1 188 ? -41.952 -16.175 70.533 1.00 70.44 188 PRO A N 1
ATOM 1449 C CA . PRO A 1 188 ? -42.391 -17.113 71.561 1.00 70.44 188 PRO A CA 1
ATOM 1450 C C . PRO A 1 188 ? -43.896 -17.433 71.464 1.00 70.44 188 PRO A C 1
ATOM 1452 O O . PRO A 1 188 ? -44.736 -16.571 71.199 1.00 70.44 188 PRO A O 1
ATOM 1455 N N . GLU A 1 189 ? -44.248 -18.691 71.745 1.00 64.56 189 GLU A N 1
ATOM 1456 C CA . GLU A 1 189 ? -45.551 -19.334 71.475 1.00 64.56 189 GLU A CA 1
ATOM 1457 C C . GLU A 1 189 ? -46.779 -18.624 72.091 1.00 64.56 189 GLU A C 1
ATOM 1459 O O . GLU A 1 189 ? -47.891 -18.715 71.572 1.00 64.56 189 GLU A O 1
ATOM 1464 N N . ARG A 1 190 ? -46.587 -17.824 73.150 1.00 56.00 190 ARG A N 1
ATOM 1465 C CA . ARG A 1 190 ? -47.663 -17.092 73.851 1.00 56.00 190 ARG A CA 1
ATOM 1466 C C . ARG A 1 190 ? -48.296 -15.942 73.047 1.00 56.00 190 ARG A C 1
ATOM 1468 O O . ARG A 1 190 ? -49.257 -15.344 73.526 1.00 56.00 190 ARG A O 1
ATOM 1475 N N . ALA A 1 191 ? -47.793 -15.625 71.850 1.00 50.75 191 ALA A N 1
ATOM 1476 C CA . ALA A 1 191 ? -48.292 -14.531 71.007 1.00 50.75 191 ALA A CA 1
ATOM 1477 C C . ALA A 1 191 ? -49.119 -14.970 69.778 1.00 50.75 191 ALA A C 1
ATOM 1479 O O . ALA A 1 191 ? -49.661 -14.108 69.082 1.00 50.75 191 ALA A O 1
ATOM 1480 N N . ARG A 1 192 ? -49.294 -16.275 69.514 1.00 51.19 192 ARG A N 1
ATOM 1481 C CA . ARG A 1 192 ? -50.258 -16.749 68.502 1.00 51.19 192 ARG A CA 1
ATOM 1482 C C . ARG A 1 192 ? -51.662 -16.704 69.096 1.00 51.19 192 ARG A C 1
ATOM 1484 O O . ARG A 1 192 ? -52.166 -17.683 69.636 1.00 51.19 192 ARG A O 1
ATOM 1491 N N . ARG A 1 193 ? -52.291 -15.529 69.061 1.00 52.91 193 ARG A N 1
ATOM 1492 C CA . ARG A 1 193 ? -53.701 -15.396 69.436 1.00 52.91 193 ARG A CA 1
ATOM 1493 C C . ARG A 1 193 ? -54.522 -16.139 68.380 1.00 52.91 193 ARG A C 1
ATOM 1495 O O . ARG A 1 193 ? -54.603 -15.676 67.246 1.00 52.91 193 ARG A O 1
ATOM 1502 N N . ASN A 1 194 ? -55.073 -17.292 68.760 1.00 47.38 194 ASN A N 1
ATOM 1503 C CA . ASN A 1 194 ? -56.062 -18.025 67.975 1.00 47.38 194 ASN A CA 1
ATOM 1504 C C . ASN A 1 194 ? -57.114 -17.053 67.431 1.00 47.38 194 ASN A C 1
ATOM 1506 O O . ASN A 1 194 ? -57.748 -16.329 68.207 1.00 47.38 194 ASN A O 1
ATOM 1510 N N . ARG A 1 195 ? -57.313 -17.072 66.117 1.00 44.00 195 ARG A N 1
ATOM 1511 C CA . ARG A 1 195 ? -58.571 -16.682 65.503 1.00 44.00 195 ARG A CA 1
ATOM 1512 C C . ARG A 1 195 ? -58.914 -17.686 64.423 1.00 44.00 195 ARG A C 1
ATOM 1514 O O . ARG A 1 195 ? -57.977 -18.069 63.690 1.00 44.00 195 ARG A O 1
#